Protein AF-0000000078687801 (afdb_homodimer)

Foldseek 3Di:
DPPPPPPPDDLQVPADFQFWKFFDDPPDATATWTWHDDPVGQAQWTWIQGPPVRDIDIHHSVRIGGCPPCCVPRVPPVVCPCVVVVVVCVVPPVPDD/DPPPPPPPPDLQVPADFQFWKFFDDPPDATATWTWHDDPVGQAQWTWIQGPPVRDIDIHHSVRIGGCPPCCVPRVPPVVCPCVVVVVVCVVPPVPDD

Radius of gyration: 20.8 Å; Cα contacts (8 Å, |Δi|>4): 366; chains: 2; bounding box: 45×78×39 Å

Secondary structure (DSSP, 8-state):
----------GGGG--TT-EEEEE-TTS-EEEEEEPP-SS-SSS-EEEEETTTTEEEEE-GGGEEESTTTHHHHTT-GGGTTHHHHHHHHHH-TT--/----------HHHH--TT-EEEEE-TTS-EEEEEEPP-SS-SSS-EEEEETTTTEEEEE-GGGEEESTTTHHHHTT-GGGTTHHHHHHHHHH-TT--

Organism: Tetraodon nigroviridis (NCBI:txid99883)

Nearest PDB structures (foldseek):
  7hh6-assembly3_C  TM=6.999E-01  e=1.956E-08  Homo sapiens
  7hhi-assembly3_C  TM=7.092E-01  e=3.177E-08  Homo sapiens
  9grt-assembly2_B  TM=7.071E-01  e=3.587E-08  Homo sapiens
  7hg0-assembly2_B  TM=7.038E-01  e=4.050E-08  Homo sapiens
  7hhf-assembly3_C  TM=7.061E-01  e=5.484E-08  Homo sapiens

Structure (mmCIF, N/CA/C/O backbone):
data_AF-0000000078687801-model_v1
#
loop_
_entity.id
_entity.type
_entity.pdbx_description
1 polymer 'PWWP domain-containing protein'
#
loop_
_atom_site.group_PDB
_atom_site.id
_atom_site.type_symbol
_atom_site.label_atom_id
_atom_site.label_alt_id
_atom_site.label_comp_id
_atom_site.label_asym_id
_atom_site.label_entity_id
_atom_site.label_seq_id
_atom_site.pdbx_PDB_ins_code
_atom_site.Cartn_x
_atom_site.Cartn_y
_atom_site.Cartn_z
_atom_site.occupancy
_atom_site.B_iso_or_equiv
_atom_site.auth_seq_id
_atom_site.auth_comp_id
_atom_site.auth_asym_id
_atom_site.auth_atom_id
_atom_site.pdbx_PDB_model_num
ATOM 1 N N . LEU A 1 1 ? 30.719 -37.188 12.055 1 35.69 1 LEU A N 1
ATOM 2 C CA . LEU A 1 1 ? 29.75 -37 10.984 1 35.69 1 LEU A CA 1
ATOM 3 C C . LEU A 1 1 ? 29.109 -35.625 11.062 1 35.69 1 LEU A C 1
ATOM 5 O O . LEU A 1 1 ? 28.312 -35.344 11.961 1 35.69 1 LEU A O 1
ATOM 9 N N . GLN A 1 2 ? 29.797 -34.5 10.891 1 35.56 2 GLN A N 1
ATOM 10 C CA . GLN A 1 2 ? 29.422 -33.094 11.008 1 35.56 2 GLN A CA 1
ATOM 11 C C . GLN A 1 2 ? 28.297 -32.75 10.039 1 35.56 2 GLN A C 1
ATOM 13 O O . GLN A 1 2 ? 28.438 -32.906 8.828 1 35.56 2 GLN A O 1
ATOM 18 N N . LYS A 1 3 ? 27 -33.031 10.453 1 39.78 3 LYS A N 1
ATOM 19 C CA . LYS A 1 3 ? 25.828 -32.625 9.688 1 39.78 3 LYS A CA 1
ATOM 20 C C . LYS A 1 3 ? 26.016 -31.234 9.078 1 39.78 3 LYS A C 1
ATOM 22 O O . LYS A 1 3 ? 26.375 -30.281 9.789 1 39.78 3 LYS A O 1
ATOM 27 N N . SER A 1 4 ? 26.578 -31.031 7.832 1 44.97 4 SER A N 1
ATOM 28 C CA . SER A 1 4 ? 26.688 -29.781 7.07 1 44.97 4 SER A CA 1
ATOM 29 C C . SER A 1 4 ? 25.406 -28.953 7.164 1 44.97 4 SER A C 1
ATOM 31 O O . SER A 1 4 ? 24.328 -29.438 6.828 1 44.97 4 SER A O 1
ATOM 33 N N . SER A 1 5 ? 25.188 -28.125 8.078 1 45.78 5 SER A N 1
ATOM 34 C CA . SER A 1 5 ? 24.125 -27.141 8.312 1 45.78 5 SER A CA 1
ATOM 35 C C . SER A 1 5 ? 23.75 -26.406 7.031 1 45.78 5 SER A C 1
ATOM 37 O O . SER A 1 5 ? 24.531 -25.609 6.52 1 45.78 5 SER A O 1
ATOM 39 N N . ARG A 1 6 ? 23.203 -27.078 6.043 1 46.44 6 ARG A N 1
ATOM 40 C CA . ARG A 1 6 ? 22.766 -26.5 4.773 1 46.44 6 ARG A CA 1
ATOM 41 C C . ARG A 1 6 ? 22.047 -25.172 4.984 1 46.44 6 ARG A C 1
ATOM 43 O O . ARG A 1 6 ? 21.188 -25.062 5.859 1 46.44 6 ARG A O 1
ATOM 50 N N . MET A 1 7 ? 22.609 -24.031 4.602 1 50.41 7 MET A N 1
ATOM 51 C CA . MET A 1 7 ? 22.047 -22.688 4.672 1 50.41 7 MET A CA 1
ATOM 52 C C . MET A 1 7 ? 20.609 -22.688 4.168 1 50.41 7 MET A C 1
ATOM 54 O O . MET A 1 7 ? 20.266 -23.406 3.229 1 50.41 7 MET A O 1
ATOM 58 N N . PRO A 1 8 ? 19.672 -22.25 4.961 1 55.22 8 PRO A N 1
ATOM 59 C CA . PRO A 1 8 ? 18.281 -22.172 4.516 1 55.22 8 PRO A CA 1
ATOM 60 C C . PRO A 1 8 ? 18.156 -21.656 3.084 1 55.22 8 PRO A C 1
ATOM 62 O O . PRO A 1 8 ? 18.922 -20.781 2.662 1 55.22 8 PRO A O 1
ATOM 65 N N . ARG A 1 9 ? 17.734 -22.438 2.191 1 58.19 9 ARG A N 1
ATOM 66 C CA . ARG A 1 9 ? 17.516 -22.047 0.797 1 58.19 9 ARG A CA 1
ATOM 67 C C . ARG A 1 9 ? 17 -20.625 0.69 1 58.19 9 ARG A C 1
ATOM 69 O O . ARG A 1 9 ? 16.203 -20.172 1.52 1 58.19 9 ARG A O 1
ATOM 76 N N . LYS A 1 10 ? 17.703 -19.969 -0.101 1 62.53 10 LYS A N 1
ATOM 77 C CA . LYS A 1 10 ? 17.281 -18.594 -0.351 1 62.53 10 LYS A CA 1
ATOM 78 C C . LYS A 1 10 ? 15.859 -18.531 -0.887 1 62.53 10 LYS A C 1
ATOM 80 O O . LYS A 1 10 ? 15.383 -19.484 -1.497 1 62.53 10 LYS A O 1
ATOM 85 N N . ALA A 1 11 ? 15.016 -17.719 -0.549 1 65.12 11 ALA A N 1
ATOM 86 C CA . ALA A 1 11 ? 13.625 -17.562 -0.965 1 65.12 11 ALA A CA 1
ATOM 87 C C . ALA A 1 11 ? 13.477 -17.766 -2.469 1 65.12 11 ALA A C 1
ATOM 89 O O . ALA A 1 11 ? 12.523 -18.391 -2.922 1 65.12 11 ALA A O 1
ATOM 90 N N . GLU A 1 12 ? 14.438 -17.328 -3.299 1 65.88 12 GLU A N 1
ATOM 91 C CA . GLU A 1 12 ? 14.406 -17.422 -4.754 1 65.88 12 GLU A CA 1
ATOM 92 C C . GLU A 1 12 ? 14.477 -18.891 -5.203 1 65.88 12 GLU A C 1
ATOM 94 O O . GLU A 1 12 ? 14.008 -19.234 -6.293 1 65.88 12 GLU A O 1
ATOM 99 N N . ASP A 1 13 ? 15.125 -19.688 -4.379 1 67.19 13 ASP A N 1
ATOM 100 C CA . ASP A 1 13 ? 15.312 -21.078 -4.797 1 67.19 13 ASP A CA 1
ATOM 101 C C . ASP A 1 13 ? 14.016 -21.875 -4.656 1 67.19 13 ASP A C 1
ATOM 103 O O . ASP A 1 13 ? 13.875 -22.953 -5.234 1 67.19 13 ASP A O 1
ATOM 107 N N . ARG A 1 14 ? 13.039 -21.219 -4.156 1 84.44 14 ARG A N 1
ATOM 108 C CA . ARG A 1 14 ? 11.836 -21.984 -3.854 1 84.44 14 ARG A CA 1
ATOM 109 C C . ARG A 1 14 ? 10.68 -21.578 -4.762 1 84.44 14 ARG A C 1
ATOM 111 O O . ARG A 1 14 ? 9.688 -22.297 -4.875 1 84.44 14 ARG A O 1
ATOM 118 N N . LEU A 1 15 ? 10.898 -20.656 -5.609 1 93.19 15 LEU A N 1
ATOM 119 C CA . LEU A 1 15 ? 9.805 -20.172 -6.441 1 93.19 15 LEU A CA 1
ATOM 120 C C . LEU A 1 15 ? 9.742 -20.938 -7.758 1 93.19 15 LEU A C 1
ATOM 122 O O . LEU A 1 15 ? 10.781 -21.234 -8.352 1 93.19 15 LEU A O 1
ATOM 126 N N . LYS A 1 16 ? 8.578 -21.375 -8.219 1 94.44 16 LYS A N 1
ATOM 127 C CA . LYS A 1 16 ? 8.336 -22.047 -9.492 1 94.44 16 LYS A CA 1
ATOM 128 C C . LYS A 1 16 ? 7.176 -21.391 -10.242 1 94.44 16 LYS A C 1
ATOM 130 O O . LYS A 1 16 ? 6.266 -20.828 -9.625 1 94.44 16 LYS A O 1
ATOM 135 N N . ALA A 1 17 ? 7.25 -21.547 -11.531 1 96.06 17 ALA A N 1
ATOM 136 C CA . ALA A 1 17 ? 6.148 -21.047 -12.352 1 96.06 17 ALA A CA 1
ATOM 137 C C . ALA A 1 17 ? 4.816 -21.641 -11.898 1 96.06 17 ALA A C 1
ATOM 139 O O . ALA A 1 17 ? 4.719 -22.844 -11.648 1 96.06 17 ALA A O 1
ATOM 140 N N . GLY A 1 18 ? 3.846 -20.75 -11.734 1 97.44 18 GLY A N 1
ATOM 141 C CA . GLY A 1 18 ? 2.525 -21.234 -11.359 1 97.44 18 GLY A CA 1
ATOM 142 C C . GLY A 1 18 ? 2.254 -21.125 -9.875 1 97.44 18 GLY A C 1
ATOM 143 O O . GLY A 1 18 ? 1.11 -21.266 -9.43 1 97.44 18 GLY A O 1
ATOM 144 N N . ASP A 1 19 ? 3.324 -20.828 -9.156 1 97.75 19 ASP A N 1
ATOM 145 C CA . ASP A 1 19 ? 3.125 -20.672 -7.715 1 97.75 19 ASP A CA 1
ATOM 146 C C . ASP A 1 19 ? 2.154 -19.531 -7.422 1 97.75 19 ASP A C 1
ATOM 148 O O . ASP A 1 19 ? 2.242 -18.453 -8.031 1 97.75 19 ASP A O 1
ATOM 152 N N . LEU A 1 20 ? 1.237 -19.828 -6.543 1 98.38 20 LEU A N 1
ATOM 153 C CA . LEU A 1 20 ? 0.373 -18.766 -6.016 1 98.38 20 LEU A CA 1
ATOM 154 C C . LEU A 1 20 ? 1.036 -18.062 -4.844 1 98.38 20 LEU A C 1
ATOM 156 O O . LEU A 1 20 ? 1.513 -18.703 -3.906 1 98.38 20 LEU A O 1
ATOM 160 N N . VAL A 1 21 ? 1.043 -16.734 -4.906 1 98.19 21 VAL A N 1
ATOM 161 C CA . VAL A 1 21 ? 1.854 -15.969 -3.965 1 98.19 21 VAL A CA 1
ATOM 162 C C . VAL A 1 21 ? 1.15 -14.656 -3.621 1 98.19 21 VAL A C 1
ATOM 164 O O . VAL A 1 21 ? 0.136 -14.312 -4.23 1 98.19 21 VAL A O 1
ATOM 167 N N . PHE A 1 22 ? 1.557 -13.961 -2.637 1 96.88 22 PHE A N 1
ATOM 168 C CA . PHE A 1 22 ? 1.433 -12.516 -2.471 1 96.88 22 PHE A CA 1
ATOM 169 C C . PHE A 1 22 ? 2.725 -11.812 -2.865 1 96.88 22 PHE A C 1
ATOM 171 O O . PHE A 1 22 ? 3.814 -12.242 -2.473 1 96.88 22 PHE A O 1
ATOM 178 N N . ALA A 1 23 ? 2.561 -10.797 -3.68 1 95.81 23 ALA A N 1
ATOM 179 C CA . ALA A 1 23 ? 3.715 -10.047 -4.16 1 95.81 23 ALA A CA 1
ATOM 180 C C . ALA A 1 23 ? 3.566 -8.562 -3.855 1 95.81 23 ALA A C 1
ATOM 182 O O . ALA A 1 23 ? 2.473 -8 -3.975 1 95.81 23 ALA A O 1
ATOM 183 N N . LYS A 1 24 ? 4.664 -8.055 -3.432 1 92.31 24 LYS A N 1
ATOM 184 C CA . LYS A 1 24 ? 4.648 -6.656 -3.027 1 92.31 24 LYS A CA 1
ATOM 185 C C . LYS A 1 24 ? 5.383 -5.781 -4.043 1 92.31 24 LYS A C 1
ATOM 187 O O . LYS A 1 24 ? 6.613 -5.816 -4.125 1 92.31 24 LYS A O 1
ATOM 192 N N . MET A 1 25 ? 4.641 -5.031 -4.805 1 85.25 25 MET A N 1
ATOM 193 C CA . MET A 1 25 ? 5.195 -4 -5.68 1 85.25 25 MET A CA 1
ATOM 194 C C . MET A 1 25 ? 5.27 -2.658 -4.961 1 85.25 25 MET A C 1
ATOM 196 O O . MET A 1 25 ? 4.57 -2.441 -3.971 1 85.25 25 MET A O 1
ATOM 200 N N . LYS A 1 26 ? 6.145 -1.827 -5.438 1 75.38 26 LYS A N 1
ATOM 201 C CA . LYS A 1 26 ? 6.266 -0.492 -4.859 1 75.38 26 LYS A CA 1
ATOM 202 C C . LYS A 1 26 ? 4.93 0.245 -4.902 1 75.38 26 LYS A C 1
ATOM 204 O O . LYS A 1 26 ? 4.25 0.253 -5.93 1 75.38 26 LYS A O 1
ATOM 209 N N . GLY A 1 27 ? 4.41 0.772 -3.789 1 74.5 27 GLY A N 1
ATOM 210 C CA . GLY A 1 27 ? 3.195 1.569 -3.752 1 74.5 27 GLY A CA 1
ATOM 211 C C . GLY A 1 27 ? 1.954 0.751 -3.447 1 74.5 27 GLY A C 1
ATOM 212 O O . GLY A 1 27 ? 0.896 1.308 -3.15 1 74.5 27 GLY A O 1
ATOM 213 N N . PHE A 1 28 ? 2.113 -0.541 -3.502 1 80.25 28 PHE A N 1
ATOM 214 C CA . PHE A 1 28 ? 0.966 -1.412 -3.271 1 80.25 28 PHE A CA 1
ATOM 215 C C . PHE A 1 28 ? 1.234 -2.363 -2.111 1 80.25 28 PHE A C 1
ATOM 217 O O . PHE A 1 28 ? 2.377 -2.76 -1.878 1 80.25 28 PHE A O 1
ATOM 224 N N . PRO A 1 29 ? 0.289 -2.625 -1.358 1 84.5 29 PRO A N 1
ATOM 225 C CA . PRO A 1 29 ? 0.449 -3.703 -0.38 1 84.5 29 PRO A CA 1
ATOM 226 C C . PRO A 1 29 ? 0.718 -5.059 -1.033 1 84.5 29 PRO A C 1
ATOM 228 O O . PRO A 1 29 ? 0.723 -5.164 -2.262 1 84.5 29 PRO A O 1
ATOM 231 N N . TYR A 1 30 ? 0.975 -5.996 -0.285 1 91.12 30 TYR A N 1
ATOM 232 C CA . TYR A 1 30 ? 1.032 -7.352 -0.828 1 91.12 30 TYR A CA 1
ATOM 233 C C . TYR A 1 30 ? -0.254 -7.695 -1.568 1 91.12 30 TYR A C 1
ATOM 235 O O . TYR A 1 30 ? -1.353 -7.438 -1.071 1 91.12 30 TYR A O 1
ATOM 243 N N . TRP A 1 31 ? -0.025 -8.211 -2.736 1 94.69 31 TRP A N 1
ATOM 244 C CA . TRP A 1 31 ? -1.113 -8.422 -3.684 1 94.69 31 TRP A CA 1
ATOM 245 C C . TRP A 1 31 ? -1.137 -9.867 -4.176 1 94.69 31 TRP A C 1
ATOM 247 O O . TRP A 1 31 ? -0.084 -10.477 -4.395 1 94.69 31 TRP A O 1
ATOM 257 N N . PRO A 1 32 ? -2.371 -10.469 -4.262 1 97 32 PRO A N 1
ATOM 258 C CA . PRO A 1 32 ? -2.41 -11.82 -4.82 1 97 32 PRO A CA 1
ATOM 259 C C . PRO A 1 32 ? -1.841 -11.891 -6.234 1 97 32 PRO A C 1
ATOM 261 O O . PRO A 1 32 ? -2.162 -11.055 -7.078 1 97 32 PRO A O 1
ATOM 264 N N . ALA A 1 33 ? -1.051 -12.93 -6.488 1 98.25 33 ALA A N 1
ATOM 265 C CA . ALA A 1 33 ? -0.333 -13.023 -7.758 1 98.25 33 ALA A CA 1
ATOM 266 C C . ALA A 1 33 ? 0.029 -14.469 -8.078 1 98.25 33 ALA A C 1
ATOM 268 O O . ALA A 1 33 ? -0.223 -15.367 -7.27 1 98.25 33 ALA A O 1
ATOM 269 N N . ARG A 1 34 ? 0.533 -14.656 -9.25 1 98.56 34 ARG A N 1
ATOM 270 C CA . ARG A 1 34 ? 1.054 -15.93 -9.719 1 98.56 34 ARG A CA 1
ATOM 271 C C . ARG A 1 34 ? 2.418 -15.758 -10.375 1 98.56 34 ARG A C 1
ATOM 273 O O . ARG A 1 34 ? 2.623 -14.836 -11.156 1 98.56 34 ARG A O 1
ATOM 280 N N . VAL A 1 35 ? 3.318 -16.625 -9.969 1 97.94 35 VAL A N 1
ATOM 281 C CA . VAL A 1 35 ? 4.648 -16.578 -10.562 1 97.94 35 VAL A CA 1
ATOM 282 C C . VAL A 1 35 ? 4.566 -17 -12.031 1 97.94 35 VAL 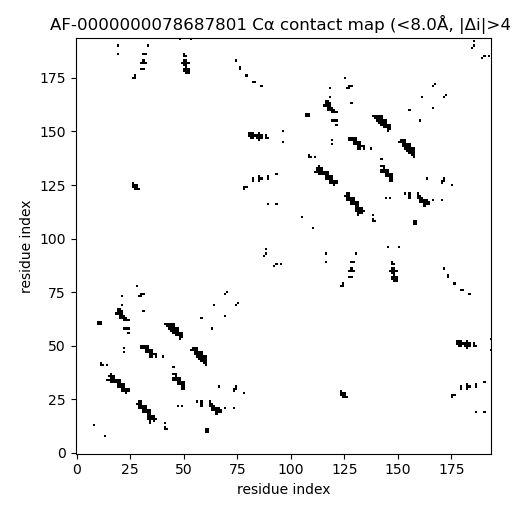A C 1
ATOM 284 O O . VAL A 1 35 ? 3.957 -18.016 -12.367 1 97.94 35 VAL A O 1
ATOM 287 N N . CYS A 1 36 ? 5.219 -16.156 -12.867 1 97.5 36 CYS A N 1
ATOM 288 C CA . CYS A 1 36 ? 5.23 -16.438 -14.297 1 97.5 36 CYS A CA 1
ATOM 289 C C . CYS A 1 36 ? 6.438 -17.297 -14.672 1 97.5 36 CYS A C 1
ATOM 291 O O . CYS A 1 36 ? 7.41 -17.359 -13.914 1 97.5 36 CYS A O 1
ATOM 293 N N . LYS A 1 37 ? 6.254 -17.891 -15.859 1 94.94 37 LYS A N 1
ATOM 294 C CA . LYS A 1 37 ? 7.387 -18.625 -16.406 1 94.94 37 LYS A CA 1
ATOM 295 C C . LYS A 1 37 ? 8.547 -17.703 -16.734 1 94.94 37 LYS A C 1
ATOM 297 O O . LYS A 1 37 ? 8.328 -16.562 -17.188 1 94.94 37 LYS A O 1
ATOM 302 N N . SER A 1 38 ? 9.742 -18.188 -16.438 1 92.62 38 SER A N 1
ATOM 303 C CA . SER A 1 38 ? 10.945 -17.438 -16.797 1 92.62 38 SER A CA 1
ATOM 304 C C . SER A 1 38 ? 12 -18.344 -17.391 1 92.62 38 SER A C 1
ATOM 306 O O . SER A 1 38 ? 12.344 -19.391 -16.812 1 92.62 38 SER A O 1
ATOM 308 N N . GLU A 1 39 ? 12.516 -17.891 -18.5 1 87.81 39 GLU A N 1
ATOM 309 C CA . GLU A 1 39 ? 13.594 -18.656 -19.141 1 87.81 39 GLU A CA 1
ATOM 310 C C . GLU A 1 39 ? 14.922 -18.438 -18.422 1 87.81 39 GLU A C 1
ATOM 312 O O . GLU A 1 39 ? 15.781 -19.312 -18.406 1 87.81 39 GLU A O 1
ATOM 317 N N . ALA A 1 40 ? 15.164 -17.297 -17.844 1 84.31 40 ALA A N 1
ATOM 318 C CA . ALA A 1 40 ? 16.422 -16.906 -17.219 1 84.31 40 ALA A CA 1
ATOM 319 C C . ALA A 1 40 ? 16.453 -17.328 -15.75 1 84.31 40 ALA A C 1
ATOM 321 O O . ALA A 1 40 ? 17.484 -17.188 -15.07 1 84.31 40 ALA A O 1
ATOM 322 N N . GLY A 1 41 ? 15.383 -17.922 -15.297 1 85.06 41 GLY A N 1
ATOM 323 C CA . GLY A 1 41 ? 15.289 -18.25 -13.883 1 85.06 41 GLY A CA 1
ATOM 324 C C . GLY A 1 41 ? 14.875 -17.062 -13.031 1 85.06 41 GLY A C 1
ATOM 325 O O . GLY A 1 41 ? 14.453 -16.031 -13.555 1 85.06 41 GLY A O 1
ATOM 326 N N . TYR A 1 42 ? 14.828 -17.297 -11.68 1 84.62 42 TYR A N 1
ATOM 327 C CA . TYR A 1 42 ? 14.305 -16.297 -10.742 1 84.62 42 TYR A CA 1
ATOM 328 C C . TYR A 1 42 ? 15.406 -15.797 -9.812 1 84.62 42 TYR A C 1
ATOM 330 O O . TYR A 1 42 ? 15.336 -15.984 -8.602 1 84.62 42 TYR A O 1
ATOM 338 N N . LYS A 1 43 ? 16.406 -15.188 -10.375 1 83.31 43 LYS A N 1
ATOM 339 C CA . LYS A 1 43 ? 17.516 -14.781 -9.516 1 83.31 43 LYS A CA 1
ATOM 340 C C . LYS A 1 43 ? 17.312 -13.375 -8.969 1 83.31 43 LYS A C 1
ATOM 342 O O . LYS A 1 43 ? 17.062 -13.195 -7.77 1 83.31 43 LYS A O 1
ATOM 347 N N . LYS A 1 44 ? 17.312 -12.359 -9.719 1 87.81 44 LYS A N 1
ATOM 348 C CA . LYS A 1 44 ? 17.219 -10.984 -9.242 1 87.81 44 LYS A CA 1
ATOM 349 C C . LYS A 1 44 ? 15.773 -10.492 -9.266 1 87.81 44 LYS A C 1
ATOM 351 O O . LYS A 1 44 ? 15.32 -9.828 -8.336 1 87.81 44 LYS A O 1
ATOM 356 N N . ARG A 1 45 ? 15.18 -10.914 -10.391 1 93.88 45 ARG A N 1
ATOM 357 C CA . ARG A 1 45 ? 13.789 -10.492 -10.547 1 93.88 45 ARG A CA 1
ATOM 358 C C . ARG A 1 45 ? 12.906 -11.672 -10.945 1 93.88 45 ARG A C 1
ATOM 360 O O . ARG A 1 45 ? 13.336 -12.555 -11.688 1 93.88 45 ARG A O 1
ATOM 367 N N . VAL A 1 46 ? 11.719 -11.641 -10.438 1 95.25 46 VAL A N 1
ATOM 368 C CA . VAL A 1 46 ? 10.719 -12.672 -10.68 1 95.25 46 VAL A CA 1
ATOM 369 C C . VAL A 1 46 ? 9.492 -12.047 -11.344 1 95.25 46 VAL A C 1
ATOM 371 O O . VAL A 1 46 ? 8.844 -11.164 -10.773 1 95.25 46 VAL A O 1
ATOM 374 N N . PRO A 1 47 ? 9.188 -12.422 -12.57 1 96.44 47 PRO A N 1
ATOM 375 C CA . PRO A 1 47 ? 7.93 -11.961 -13.156 1 96.44 47 PRO A CA 1
ATOM 376 C C . PRO A 1 47 ? 6.703 -12.547 -12.461 1 96.44 47 PRO A C 1
ATOM 378 O O . PRO A 1 47 ? 6.637 -13.758 -12.234 1 96.44 47 PRO A O 1
ATOM 381 N N . VAL A 1 48 ? 5.734 -11.688 -12.18 1 97.5 48 VAL A N 1
ATOM 382 C CA . VAL A 1 48 ? 4.512 -12.141 -11.523 1 97.5 48 VAL A CA 1
ATOM 383 C C . VAL A 1 48 ? 3.297 -11.516 -12.203 1 97.5 48 VAL A C 1
ATOM 385 O O . VAL A 1 48 ? 3.359 -10.367 -12.656 1 97.5 48 VAL A O 1
ATOM 388 N N . PHE A 1 49 ? 2.281 -12.312 -12.305 1 98 49 PHE A N 1
ATOM 389 C CA . PHE A 1 49 ? 0.959 -11.898 -12.758 1 98 49 PHE A CA 1
ATOM 390 C C . PHE A 1 49 ? 0.085 -11.492 -11.57 1 98 49 PHE A C 1
ATOM 392 O O . PHE A 1 49 ? -0.223 -12.32 -10.711 1 98 49 PHE A O 1
ATOM 399 N N . PHE A 1 50 ? -0.344 -10.188 -11.508 1 97.19 50 PHE A N 1
ATOM 400 C CA . PHE A 1 50 ? -1.174 -9.703 -10.414 1 97.19 50 PHE A CA 1
ATOM 401 C C . PHE A 1 50 ? -2.65 -9.938 -10.711 1 97.19 50 PHE A C 1
ATOM 403 O O . PHE A 1 50 ? -3.207 -9.336 -11.633 1 97.19 50 PHE A O 1
ATOM 410 N N . PHE A 1 51 ? -3.258 -10.766 -9.898 1 98 51 PHE A N 1
ATOM 411 C CA . PHE A 1 51 ? -4.684 -11.039 -10.07 1 98 51 PHE A CA 1
ATOM 412 C C . PHE A 1 51 ? -5.5 -9.766 -9.883 1 98 51 PHE A C 1
ATOM 414 O O . PHE A 1 51 ? -5.066 -8.844 -9.195 1 98 51 PHE A O 1
ATOM 421 N N . GLY A 1 52 ? -6.621 -9.719 -10.508 1 96.38 52 GLY A N 1
ATOM 422 C CA . GLY A 1 52 ? -7.5 -8.57 -10.391 1 96.38 52 GLY A CA 1
ATOM 423 C C . GLY A 1 52 ? -7.168 -7.461 -11.383 1 96.38 52 GLY A C 1
ATOM 424 O O . GLY A 1 52 ? -8.016 -7.059 -12.18 1 96.38 52 GLY A O 1
ATOM 425 N N . THR A 1 53 ? -5.844 -7.043 -11.414 1 93.81 53 THR A N 1
ATOM 426 C CA . THR A 1 53 ? -5.441 -5.98 -12.328 1 93.81 53 THR A CA 1
ATOM 427 C C . THR A 1 53 ? -4.875 -6.57 -13.617 1 93.81 53 THR A C 1
ATOM 429 O O . THR A 1 53 ? -4.844 -5.898 -14.648 1 93.81 53 THR A O 1
ATOM 432 N N . HIS A 1 54 ? -4.402 -7.754 -13.508 1 96.94 54 HIS A N 1
ATOM 433 C CA . HIS A 1 54 ? -3.854 -8.516 -14.625 1 96.94 54 HIS A CA 1
ATOM 434 C C . HIS A 1 54 ? -2.609 -7.836 -15.188 1 96.94 54 HIS A C 1
ATOM 436 O O . HIS A 1 54 ? -2.307 -7.98 -16.375 1 96.94 54 HIS A O 1
ATOM 442 N N . GLN A 1 55 ? -1.904 -7.156 -14.383 1 93.56 55 GLN A N 1
ATOM 443 C CA . GLN A 1 55 ? -0.604 -6.602 -14.742 1 93.56 55 GLN A CA 1
ATOM 444 C C . GLN A 1 55 ? 0.521 -7.582 -14.414 1 93.56 55 GLN A C 1
ATOM 446 O O . GLN A 1 55 ? 0.348 -8.484 -13.586 1 93.56 55 GLN A O 1
ATOM 451 N N . ILE A 1 56 ? 1.566 -7.434 -15.219 1 95.19 56 ILE A N 1
ATOM 452 C CA . ILE A 1 56 ? 2.762 -8.219 -14.938 1 95.19 56 ILE A CA 1
ATOM 453 C C . ILE A 1 56 ? 3.852 -7.32 -14.359 1 95.19 56 ILE A C 1
ATOM 455 O O . ILE A 1 56 ? 4.094 -6.223 -14.867 1 95.19 56 ILE A O 1
ATOM 459 N N . GLY A 1 57 ? 4.391 -7.781 -13.188 1 94.81 57 GLY A N 1
ATOM 460 C CA . GLY A 1 57 ? 5.508 -7.094 -12.555 1 94.81 57 GLY A CA 1
ATOM 461 C C . GLY A 1 57 ? 6.746 -7.961 -12.43 1 94.81 57 GLY A C 1
ATOM 462 O O . GLY A 1 57 ? 6.672 -9.18 -12.586 1 94.81 57 GLY A O 1
ATOM 463 N N . HIS A 1 58 ? 7.895 -7.258 -12.266 1 95.38 58 HIS A N 1
ATOM 464 C CA . HIS A 1 58 ? 9.164 -7.93 -12 1 95.38 58 HIS A CA 1
ATOM 465 C C . HIS A 1 58 ? 9.742 -7.52 -10.656 1 95.38 58 HIS A C 1
ATOM 467 O O . HIS A 1 58 ? 10.172 -6.379 -10.477 1 95.38 58 HIS A O 1
ATOM 473 N N . LEU A 1 59 ? 9.781 -8.562 -9.758 1 94.38 59 LEU A N 1
ATOM 474 C CA . LEU A 1 59 ? 10.086 -8.234 -8.367 1 94.38 59 LEU A CA 1
ATOM 475 C C . LEU A 1 59 ? 11.258 -9.062 -7.855 1 94.38 59 LEU A C 1
ATOM 477 O O . LEU A 1 59 ? 11.492 -10.172 -8.344 1 94.38 59 LEU A O 1
ATOM 481 N N . PRO A 1 60 ? 11.984 -8.484 -6.895 1 94.19 60 PRO A N 1
ATOM 482 C CA . PRO A 1 60 ? 12.938 -9.367 -6.219 1 94.19 60 PRO A CA 1
ATOM 483 C C . PRO A 1 60 ? 12.258 -10.461 -5.406 1 94.19 60 PRO A C 1
ATOM 485 O O . PRO A 1 60 ? 11.141 -10.273 -4.922 1 94.19 60 PRO A O 1
ATOM 488 N N . PRO A 1 61 ? 12.906 -11.555 -5.18 1 93.75 61 PRO A N 1
ATOM 489 C CA . PRO A 1 61 ? 12.32 -12.688 -4.465 1 93.75 61 PRO A CA 1
ATOM 490 C C . PRO A 1 61 ? 11.898 -12.336 -3.039 1 93.75 61 PRO A C 1
ATOM 492 O O . PRO A 1 61 ? 10.945 -12.914 -2.508 1 93.75 61 PRO A O 1
ATOM 495 N N . ARG A 1 62 ? 12.531 -11.398 -2.471 1 92.56 62 ARG A N 1
ATOM 496 C CA . ARG A 1 62 ? 12.25 -11.055 -1.081 1 92.56 62 ARG A CA 1
ATOM 497 C C . ARG A 1 62 ? 10.867 -10.43 -0.935 1 92.56 62 ARG A C 1
ATOM 499 O O . ARG A 1 62 ? 10.336 -10.344 0.173 1 92.56 62 ARG A O 1
ATOM 506 N N . ASN A 1 63 ? 10.297 -9.977 -2.062 1 94.38 63 ASN A N 1
ATOM 507 C CA . ASN A 1 63 ? 8.992 -9.336 -2.035 1 94.38 63 ASN A CA 1
ATOM 508 C C . ASN A 1 63 ? 7.875 -10.312 -2.404 1 94.38 63 ASN A C 1
ATOM 510 O O . ASN A 1 63 ? 6.762 -9.891 -2.734 1 94.38 63 ASN A O 1
ATOM 514 N N . ILE A 1 64 ? 8.25 -11.555 -2.334 1 95.44 64 ILE A N 1
ATOM 515 C CA . ILE A 1 64 ? 7.293 -12.578 -2.729 1 95.44 64 ILE A CA 1
ATOM 516 C C . ILE A 1 64 ? 7.176 -13.633 -1.626 1 95.44 64 ILE A C 1
ATOM 518 O O . ILE A 1 64 ? 8.188 -14.172 -1.168 1 95.44 64 ILE A O 1
ATOM 522 N N . VAL A 1 65 ? 5.926 -13.859 -1.204 1 95.81 65 VAL A N 1
ATOM 523 C CA . VAL A 1 65 ? 5.68 -14.867 -0.176 1 95.81 65 VAL A CA 1
ATOM 524 C C . VAL A 1 65 ? 4.582 -15.82 -0.636 1 95.81 65 VAL A C 1
ATOM 526 O O . VAL A 1 65 ? 3.686 -15.422 -1.388 1 95.81 65 VAL A O 1
ATOM 529 N N . PRO A 1 66 ? 4.633 -17.062 -0.235 1 97.06 66 PRO A N 1
ATOM 530 C CA . PRO A 1 66 ? 3.604 -18.016 -0.651 1 97.06 66 PRO A CA 1
ATOM 531 C C . PRO A 1 66 ? 2.195 -17.562 -0.264 1 97.06 66 PRO A C 1
ATOM 533 O O . PRO A 1 66 ? 2.006 -16.953 0.79 1 97.06 66 PRO A O 1
ATOM 536 N N . TYR A 1 67 ? 1.282 -17.875 -1.064 1 97.25 67 TYR A N 1
ATOM 537 C CA . TYR A 1 67 ? -0.121 -17.641 -0.749 1 97.25 67 TYR A CA 1
ATOM 538 C C . TYR A 1 67 ? -0.56 -18.484 0.449 1 97.25 67 TYR A C 1
ATOM 540 O O . TYR A 1 67 ? -1.162 -17.953 1.391 1 97.25 67 TYR A O 1
ATOM 548 N N . THR A 1 68 ? -0.274 -19.75 0.267 1 95.12 68 THR A N 1
ATOM 549 C CA . THR A 1 68 ? -0.599 -20.656 1.357 1 95.12 68 THR A CA 1
ATOM 550 C C . THR A 1 68 ? 0.124 -20.25 2.639 1 95.12 68 THR A C 1
ATOM 552 O O . THR A 1 68 ? 1.33 -20 2.623 1 95.12 68 THR A O 1
ATOM 555 N N . GLY A 1 69 ? -0.578 -20.094 3.723 1 94.75 69 GLY A N 1
ATOM 556 C CA . GLY A 1 69 ? -0.003 -19.734 5.004 1 94.75 69 GLY A CA 1
ATOM 557 C C . GLY A 1 69 ? -0.022 -18.234 5.262 1 94.75 69 GLY A C 1
ATOM 558 O O . GLY A 1 69 ? 0.239 -17.781 6.379 1 94.75 69 GLY A O 1
ATOM 559 N N . ASN A 1 70 ? -0.275 -17.469 4.156 1 94.94 70 ASN A N 1
ATOM 560 C CA . ASN A 1 70 ? -0.225 -16.016 4.32 1 94.94 70 ASN A CA 1
ATOM 561 C C . ASN A 1 70 ? -1.562 -15.367 3.973 1 94.94 70 ASN A C 1
ATOM 563 O O . ASN A 1 70 ? -1.675 -14.141 3.957 1 94.94 70 ASN A O 1
ATOM 567 N N . LYS A 1 71 ? -2.512 -16.188 3.656 1 94.81 71 LYS A N 1
ATOM 568 C CA . LYS A 1 71 ? -3.824 -15.68 3.26 1 94.81 71 LYS A CA 1
ATOM 569 C C . LYS A 1 71 ? -4.445 -14.836 4.367 1 94.81 71 LYS A C 1
ATOM 571 O O . LYS A 1 71 ? -5.023 -13.781 4.102 1 94.81 71 LYS A O 1
ATOM 576 N N . LEU A 1 72 ? -4.32 -15.25 5.566 1 91.88 72 LEU A N 1
ATOM 577 C CA . LEU A 1 72 ? -4.906 -14.523 6.688 1 91.88 72 LEU A CA 1
ATOM 578 C C . LEU A 1 72 ? -4.266 -13.148 6.832 1 91.88 72 LEU A C 1
ATOM 580 O O . LEU A 1 72 ? -4.953 -12.164 7.113 1 91.88 72 LEU A O 1
ATOM 584 N N . LYS A 1 73 ? -3.047 -13.148 6.617 1 90.25 73 LYS A N 1
ATOM 585 C CA . LYS A 1 73 ? -2.295 -11.922 6.844 1 90.25 73 LYS A CA 1
ATOM 586 C C . LYS A 1 73 ? -2.523 -10.914 5.715 1 90.25 73 LYS A C 1
ATOM 588 O O . LYS A 1 73 ? -2.744 -9.734 5.965 1 90.25 73 LYS A O 1
ATOM 593 N N . TYR A 1 74 ? -2.572 -11.367 4.512 1 90.25 74 TYR A N 1
ATOM 594 C CA . TYR A 1 74 ? -2.521 -10.422 3.4 1 90.25 74 TYR A CA 1
ATOM 595 C C . TYR A 1 74 ? -3.809 -10.469 2.588 1 90.25 74 TYR A C 1
ATOM 597 O O . TYR A 1 74 ? -4.074 -9.57 1.782 1 90.25 74 TYR A O 1
ATOM 605 N N . GLY A 1 75 ? -4.621 -11.445 2.814 1 91.56 75 GLY A N 1
ATOM 606 C CA . GLY A 1 75 ? -5.762 -11.672 1.943 1 91.56 75 GLY A CA 1
ATOM 607 C C . GLY A 1 75 ? -6.992 -10.883 2.354 1 91.56 75 GLY A C 1
ATOM 608 O O . GLY A 1 75 ? -7.965 -10.805 1.601 1 91.56 75 GLY A O 1
ATOM 609 N N . GLY A 1 76 ? -6.875 -10.305 3.516 1 87 76 GLY A N 1
ATOM 610 C CA . GLY A 1 76 ? -8.062 -9.664 4.047 1 87 76 GLY A CA 1
ATOM 611 C C . GLY A 1 76 ? -8.227 -8.227 3.584 1 87 76 GLY A C 1
ATOM 612 O O . GLY A 1 76 ? -9.281 -7.621 3.783 1 87 76 GLY A O 1
ATOM 613 N N . GLY A 1 77 ? -7.301 -7.719 3.072 1 79.81 77 GLY A N 1
ATOM 614 C CA . GLY A 1 77 ? -7.398 -6.332 2.654 1 79.81 77 GLY A CA 1
ATOM 615 C C . GLY A 1 77 ? -7.379 -5.355 3.818 1 79.81 77 GLY A C 1
ATOM 616 O O . GLY A 1 77 ? -7.988 -4.289 3.75 1 79.81 77 GLY A O 1
ATOM 617 N N . THR A 1 78 ? -6.902 -5.703 4.867 1 79.5 78 THR A N 1
ATOM 618 C CA . THR A 1 78 ? -6.898 -4.863 6.062 1 79.5 78 THR A CA 1
ATOM 619 C C . THR A 1 78 ? -6.113 -3.58 5.82 1 79.5 78 THR A C 1
ATOM 621 O O . THR A 1 78 ? -6.332 -2.574 6.496 1 79.5 78 THR A O 1
ATOM 624 N N . PHE A 1 79 ? -5.395 -3.613 4.766 1 77.81 79 PHE A N 1
ATOM 625 C CA . PHE A 1 79 ? -4.547 -2.463 4.484 1 77.81 79 PHE A CA 1
ATOM 626 C C . PHE A 1 79 ? -5.352 -1.344 3.832 1 77.81 79 PHE A C 1
ATOM 628 O O . PHE A 1 79 ? -4.871 -0.214 3.715 1 77.81 79 PHE A O 1
ATOM 635 N N . PHE A 1 80 ? -6.547 -1.678 3.549 1 82.19 80 PHE A N 1
ATOM 636 C CA . PHE A 1 80 ? -7.34 -0.603 2.969 1 82.19 80 PHE A CA 1
ATOM 637 C C . PHE A 1 80 ? -8.398 -0.12 3.951 1 82.19 80 PHE A C 1
ATOM 639 O O . PHE A 1 80 ? -9.078 0.875 3.699 1 82.19 80 PHE A O 1
ATOM 646 N N . LYS A 1 81 ? -8.469 -0.883 4.965 1 86.06 81 LYS A N 1
ATOM 647 C CA . LYS A 1 81 ? -9.539 -0.556 5.906 1 86.06 81 LYS A CA 1
ATOM 648 C C . LYS A 1 81 ? -9.352 0.841 6.488 1 86.06 81 LYS A C 1
ATOM 650 O O . LYS A 1 81 ? -8.281 1.156 7.027 1 86.06 81 LYS A O 1
ATOM 655 N N . GLY A 1 82 ? -10.438 1.641 6.336 1 92.25 82 GLY A N 1
ATOM 656 C CA . GLY A 1 82 ? -10.414 2.984 6.891 1 92.25 82 GLY A CA 1
ATOM 657 C C . GLY A 1 82 ? -10.062 4.047 5.867 1 92.25 82 GLY A C 1
ATOM 658 O O . GLY A 1 82 ? -10.234 5.242 6.121 1 92.25 82 GLY A O 1
ATOM 659 N N . PHE A 1 83 ? -9.633 3.641 4.746 1 92.44 83 PHE A N 1
ATOM 660 C CA . PHE A 1 83 ? -9.18 4.633 3.777 1 92.44 83 PHE A CA 1
ATOM 661 C C . PHE A 1 83 ? -10.336 5.539 3.359 1 92.44 83 PHE A C 1
ATOM 663 O O . PHE A 1 83 ? -10.195 6.766 3.354 1 92.44 83 PHE A O 1
ATOM 670 N N . ALA A 1 84 ? -11.445 4.879 3.018 1 92 84 ALA A N 1
ATOM 671 C CA . ALA A 1 84 ? -12.609 5.676 2.635 1 92 84 ALA A CA 1
ATOM 672 C C . ALA A 1 84 ? -13.023 6.617 3.76 1 92 84 ALA A C 1
ATOM 674 O O . ALA A 1 84 ? -13.336 7.785 3.518 1 92 84 ALA A O 1
ATOM 675 N N . GLU A 1 85 ? -13.086 6.062 4.902 1 95.88 85 GLU A N 1
ATOM 676 C CA . GLU A 1 85 ? -13.383 6.887 6.07 1 95.88 85 GLU A CA 1
ATOM 677 C C . GLU A 1 85 ? -12.359 8 6.234 1 95.88 85 GLU A C 1
ATOM 679 O O . GLU A 1 85 ? -12.711 9.133 6.57 1 95.88 85 GLU A O 1
ATOM 684 N N . GLY A 1 86 ? -11.117 7.645 6.012 1 97 86 GLY A N 1
ATOM 685 C CA . GLY A 1 86 ? -10.055 8.633 6.082 1 97 86 GLY A CA 1
ATOM 686 C C . GLY A 1 86 ? -10.219 9.758 5.078 1 97 86 GLY A C 1
ATOM 687 O O . GLY A 1 86 ? -10.062 10.938 5.422 1 97 86 GLY A O 1
ATOM 688 N N . MET A 1 87 ? -10.555 9.406 3.883 1 96.44 87 MET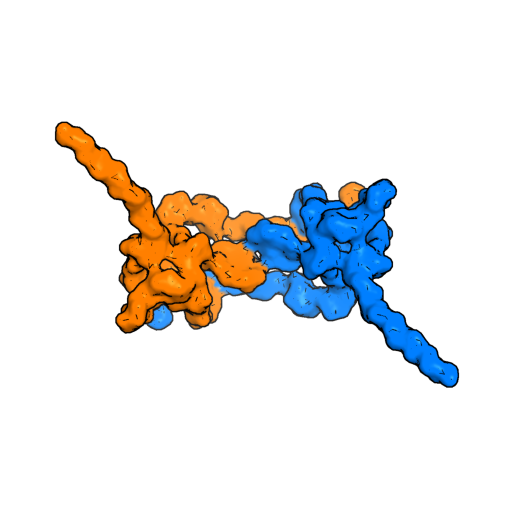 A N 1
ATOM 689 C CA . MET A 1 87 ? -10.789 10.414 2.857 1 96.44 87 MET A CA 1
ATOM 690 C C . MET A 1 87 ? -11.992 11.281 3.215 1 96.44 87 MET A C 1
ATOM 692 O O . MET A 1 87 ? -11.992 12.484 2.961 1 96.44 87 MET A O 1
ATOM 696 N N . TRP A 1 88 ? -13.008 10.664 3.793 1 97.31 88 TRP A N 1
ATOM 697 C CA . TRP A 1 88 ? -14.156 11.43 4.266 1 97.31 88 TRP A CA 1
ATOM 698 C C . TRP A 1 88 ? -13.75 12.375 5.395 1 97.31 88 TRP A C 1
ATOM 700 O O . TRP A 1 88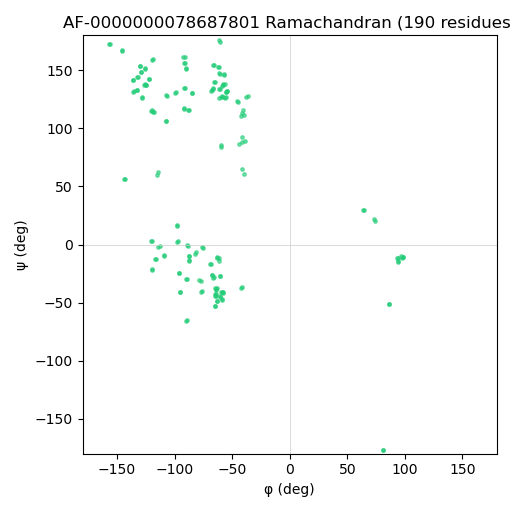 ? -14.109 13.555 5.383 1 97.31 88 TRP A O 1
ATOM 710 N N . GLU A 1 89 ? -12.977 11.953 6.34 1 98.31 89 GLU A N 1
ATOM 711 C CA . GLU A 1 89 ? -12.562 12.727 7.508 1 98.31 89 GLU A CA 1
ATOM 712 C C . GLU A 1 89 ? -11.703 13.922 7.098 1 98.31 89 GLU A C 1
ATOM 714 O O . GLU A 1 89 ? -11.898 15.031 7.602 1 98.31 89 GLU A O 1
ATOM 719 N N . ILE A 1 90 ? -10.828 13.703 6.211 1 98.25 90 ILE A N 1
ATOM 720 C CA . ILE A 1 90 ? -9.914 14.789 5.859 1 98.25 90 ILE A CA 1
ATOM 721 C C . ILE A 1 90 ? -10.688 15.906 5.168 1 98.25 90 ILE A C 1
ATOM 723 O O . ILE A 1 90 ? -10.328 17.078 5.293 1 98.25 90 ILE A O 1
ATOM 727 N N . GLN A 1 91 ? -11.781 15.586 4.547 1 97.31 91 GLN A N 1
ATOM 728 C CA . GLN A 1 91 ? -12.578 16.562 3.82 1 97.31 91 GLN A CA 1
ATOM 729 C C . GLN A 1 91 ? -13.633 17.203 4.727 1 97.31 91 GLN A C 1
ATOM 731 O O . GLN A 1 91 ? -13.93 18.391 4.602 1 97.31 91 GLN A O 1
ATOM 736 N N . ASN A 1 92 ? -14.086 16.406 5.73 1 97.75 92 ASN A N 1
ATOM 737 C CA . ASN A 1 92 ? -15.273 16.875 6.434 1 97.75 92 ASN A CA 1
ATOM 738 C C . ASN A 1 92 ? -15 17.094 7.918 1 97.75 92 ASN A C 1
ATOM 740 O O . ASN A 1 92 ? -15.75 17.797 8.594 1 97.75 92 ASN A O 1
ATOM 744 N N . SER A 1 93 ? -13.992 16.469 8.414 1 97.94 93 SER A N 1
ATOM 745 C CA . SER A 1 93 ? -13.648 16.562 9.828 1 97.94 93 SER A CA 1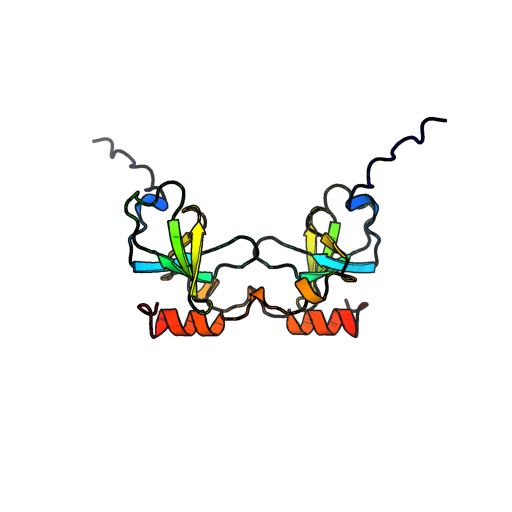
ATOM 746 C C . SER A 1 93 ? -12.141 16.562 10.031 1 97.94 93 SER A C 1
ATOM 748 O O . SER A 1 93 ? -11.602 15.727 10.758 1 97.94 93 SER A O 1
ATOM 750 N N . PRO A 1 94 ? -11.391 17.516 9.391 1 97.12 94 PRO A N 1
ATOM 751 C CA . PRO A 1 94 ? -9.93 17.516 9.422 1 97.12 94 PRO A CA 1
ATOM 752 C C . PRO A 1 94 ? -9.375 17.703 10.836 1 97.12 94 PRO A C 1
ATOM 754 O O . PRO A 1 94 ? -8.188 17.453 11.078 1 97.12 94 PRO A O 1
ATOM 757 N N . GLY A 1 95 ? -10.141 18.047 11.773 1 96.81 95 GLY A N 1
ATOM 758 C CA . GLY A 1 95 ? -9.688 18.25 13.141 1 96.81 95 GLY A CA 1
ATOM 759 C C . GLY A 1 95 ? -9.938 17.047 14.031 1 96.81 95 GLY A C 1
ATOM 760 O O . GLY A 1 95 ? -9.695 17.109 15.242 1 96.81 95 GLY A O 1
ATOM 761 N N . VAL A 1 96 ? -10.438 16.109 13.445 1 97 96 VAL A N 1
ATOM 762 C CA . VAL A 1 96 ? -10.805 14.93 14.234 1 97 96 VAL A CA 1
ATOM 763 C C . VAL A 1 96 ? -9.555 14.344 14.898 1 97 96 VAL A C 1
ATOM 765 O O . VAL A 1 96 ? -8.477 14.352 14.305 1 97 96 VAL A O 1
ATOM 768 N N . GLY A 1 97 ? -9.695 13.703 16.219 1 87.88 97 GLY A N 1
ATOM 769 C CA . GLY A 1 97 ? -8.602 13.078 16.938 1 87.88 97 GLY A CA 1
ATOM 770 C C . GLY A 1 97 ? -7.996 13.969 18 1 87.88 97 GLY A C 1
ATOM 771 O O . GLY A 1 97 ? -8.289 15.164 18.062 1 87.88 97 GLY A O 1
ATOM 772 N N . LEU B 1 1 ? 24.516 41.438 -10.141 1 33.41 1 LEU B N 1
ATOM 773 C CA . LEU B 1 1 ? 23.516 41.062 -9.141 1 33.41 1 LEU B CA 1
ATOM 774 C C . LEU B 1 1 ? 23.156 39.594 -9.234 1 33.41 1 LEU B C 1
ATOM 776 O O . LEU B 1 1 ? 22.484 39.156 -10.188 1 33.41 1 LEU B O 1
ATOM 780 N N . GLN B 1 2 ? 24.031 38.625 -8.984 1 34.53 2 GLN B N 1
ATOM 781 C CA . GLN B 1 2 ? 23.938 37.156 -9.102 1 34.53 2 GLN B CA 1
ATOM 782 C C . GLN B 1 2 ? 22.828 36.625 -8.211 1 34.53 2 GLN B C 1
ATOM 784 O O . GLN B 1 2 ? 22.828 36.812 -6.996 1 34.53 2 GLN B O 1
ATOM 789 N N . LYS B 1 3 ? 21.562 36.625 -8.727 1 40.31 3 LYS B N 1
ATOM 790 C CA . LYS B 1 3 ? 20.438 36.031 -8.031 1 40.31 3 LYS B CA 1
ATOM 791 C C . LYS B 1 3 ? 20.828 34.688 -7.379 1 40.31 3 LYS B C 1
ATOM 793 O O . LYS B 1 3 ? 21.391 33.812 -8.031 1 40.31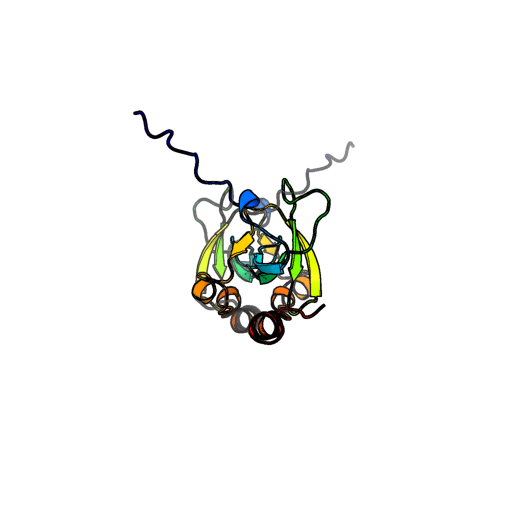 3 LYS B O 1
ATOM 798 N N . SER B 1 4 ? 21.266 34.625 -6.059 1 43.94 4 SER B N 1
ATOM 799 C CA . SER B 1 4 ? 21.547 33.406 -5.27 1 43.94 4 SER B CA 1
ATOM 800 C C . SER B 1 4 ? 20.469 32.375 -5.461 1 43.94 4 SER B C 1
ATOM 802 O O . SER B 1 4 ? 19.281 32.656 -5.266 1 43.94 4 SER B O 1
ATOM 804 N N . SER B 1 5 ? 20.453 31.547 -6.383 1 45.44 5 SER B N 1
ATOM 805 C CA . SER B 1 5 ? 19.641 30.375 -6.691 1 45.44 5 SER B CA 1
ATOM 806 C C . SER B 1 5 ? 19.328 29.562 -5.434 1 45.44 5 SER B C 1
ATOM 808 O O . SER B 1 5 ? 20.219 28.906 -4.879 1 45.44 5 SER B O 1
ATOM 810 N N . ARG B 1 6 ? 18.672 30.062 -4.438 1 44.28 6 ARG B N 1
ATOM 811 C CA . ARG B 1 6 ? 18.281 29.406 -3.191 1 44.28 6 ARG B CA 1
ATOM 812 C C . ARG B 1 6 ? 17.828 27.969 -3.451 1 44.28 6 ARG B C 1
ATOM 814 O O . ARG B 1 6 ? 17.031 27.719 -4.367 1 44.28 6 ARG B O 1
ATOM 821 N N . MET B 1 7 ? 18.531 26.953 -3.043 1 50.34 7 MET B N 1
ATOM 822 C CA . MET B 1 7 ? 18.203 25.547 -3.146 1 50.34 7 MET B CA 1
ATOM 823 C C . MET B 1 7 ? 16.75 25.297 -2.74 1 50.34 7 MET B C 1
ATOM 825 O O . MET B 1 7 ? 16.234 25.953 -1.825 1 50.34 7 MET B O 1
ATOM 829 N N . PRO B 1 8 ? 15.992 24.719 -3.639 1 55.09 8 PRO B N 1
ATOM 830 C CA . PRO B 1 8 ? 14.602 24.422 -3.277 1 55.09 8 PRO B CA 1
ATOM 831 C C . PRO B 1 8 ? 14.461 23.906 -1.85 1 55.09 8 PRO B C 1
ATOM 833 O O . PRO B 1 8 ? 15.328 23.172 -1.37 1 55.09 8 PRO B O 1
ATOM 836 N N . ARG B 1 9 ? 13.797 24.609 -1.007 1 57.59 9 ARG B N 1
ATOM 837 C CA . ARG B 1 9 ? 13.531 24.234 0.374 1 57.59 9 ARG B CA 1
ATOM 838 C C . ARG B 1 9 ? 13.266 22.734 0.478 1 57.59 9 ARG B C 1
ATOM 840 O O . ARG B 1 9 ? 12.633 22.141 -0.399 1 57.59 9 ARG B O 1
ATOM 847 N N . LYS B 1 10 ? 14.055 22.156 1.398 1 62.09 10 LYS B N 1
ATOM 848 C CA . LYS B 1 10 ? 13.867 20.734 1.641 1 62.09 10 LYS B CA 1
ATOM 849 C C . LYS B 1 10 ? 12.422 20.438 2.033 1 62.09 10 LYS B C 1
ATOM 851 O O . LYS B 1 10 ? 11.727 21.297 2.566 1 62.09 10 LYS B O 1
ATOM 856 N N . ALA B 1 11 ? 11.789 19.469 1.6 1 62.97 11 ALA B N 1
ATOM 857 C CA . ALA B 1 11 ? 10.414 19.094 1.891 1 62.97 11 ALA B CA 1
ATOM 858 C C . ALA B 1 11 ? 10.094 19.266 3.371 1 62.97 11 ALA B C 1
ATOM 860 O O . ALA B 1 11 ? 9.008 19.734 3.727 1 62.97 11 ALA B O 1
ATOM 861 N N . GLU B 1 12 ? 11.016 18.984 4.301 1 65.44 12 GLU B N 1
ATOM 862 C CA . GLU B 1 12 ? 10.828 19.078 5.746 1 65.44 12 GLU B CA 1
ATOM 863 C C . GLU B 1 12 ? 10.602 20.531 6.184 1 65.44 12 GLU B C 1
ATOM 865 O O . GLU B 1 12 ? 9.984 20.781 7.219 1 65.44 12 GLU B O 1
ATOM 870 N N . ASP B 1 13 ? 11.172 21.453 5.395 1 66.75 13 ASP B N 1
ATOM 871 C CA . ASP B 1 13 ? 11.086 22.859 5.812 1 66.75 13 ASP B CA 1
ATOM 872 C C . ASP B 1 13 ? 9.695 23.422 5.547 1 66.75 13 ASP B C 1
ATOM 874 O O . ASP B 1 13 ? 9.328 24.469 6.09 1 66.75 13 ASP B O 1
ATOM 878 N N . ARG B 1 14 ? 8.883 22.594 4.988 1 84.5 14 ARG B N 1
ATOM 879 C CA . ARG B 1 14 ? 7.605 23.156 4.566 1 84.5 14 ARG B CA 1
ATOM 880 C C . ARG B 1 14 ? 6.453 22.562 5.363 1 84.5 14 ARG B C 1
ATOM 882 O O . ARG B 1 14 ? 5.348 23.109 5.379 1 84.5 14 ARG B O 1
ATOM 889 N N . LEU B 1 15 ? 6.754 21.672 6.223 1 93.25 15 LEU B N 1
ATOM 890 C CA . LEU B 1 15 ? 5.676 21 6.953 1 93.25 15 LEU B CA 1
ATOM 891 C C . LEU B 1 15 ? 5.363 21.75 8.25 1 93.25 15 LEU B C 1
ATOM 893 O O . LEU B 1 15 ? 6.273 22.203 8.938 1 93.25 15 LEU B O 1
ATOM 897 N N . LYS B 1 16 ? 4.102 21.984 8.586 1 94.44 16 LYS B N 1
ATOM 898 C CA . LYS B 1 16 ? 3.629 22.594 9.828 1 94.44 16 LYS B CA 1
ATOM 899 C C . LYS B 1 16 ? 2.525 21.75 10.461 1 94.44 16 LYS B C 1
ATOM 901 O O . LYS B 1 16 ? 1.783 21.062 9.766 1 94.44 16 LYS B O 1
ATOM 906 N N . ALA B 1 17 ? 2.451 21.906 11.758 1 96.12 17 ALA B N 1
ATOM 907 C CA . ALA B 1 17 ? 1.372 21.219 12.477 1 96.12 17 ALA B CA 1
ATOM 908 C C . ALA B 1 17 ? 0.012 21.578 11.883 1 96.12 17 ALA B C 1
ATOM 910 O O . ALA B 1 17 ? -0.263 22.75 11.617 1 96.12 17 ALA B O 1
ATOM 911 N N . GLY B 1 18 ? -0.788 20.547 11.641 1 97.5 18 GLY B N 1
ATOM 912 C CA . GLY B 1 18 ? -2.127 20.797 11.133 1 97.5 18 GLY B CA 1
ATOM 913 C C . GLY B 1 18 ? -2.229 20.672 9.625 1 97.5 18 GLY B C 1
ATOM 914 O O . GLY B 1 18 ? -3.33 20.609 9.07 1 97.5 18 GLY B O 1
ATOM 915 N N . ASP B 1 19 ? -1.054 20.562 9.023 1 97.75 19 ASP B N 1
ATOM 916 C CA . ASP B 1 19 ? -1.084 20.375 7.578 1 97.75 19 ASP B CA 1
ATOM 917 C C . ASP B 1 19 ? -1.819 19.094 7.195 1 97.75 19 ASP B C 1
ATOM 919 O O . ASP B 1 19 ? -1.618 18.047 7.82 1 97.75 19 ASP B O 1
ATOM 923 N N . LEU B 1 20 ? -2.68 19.234 6.227 1 98.38 20 LEU B N 1
ATOM 924 C CA . LEU B 1 20 ? -3.301 18.062 5.629 1 98.38 20 LEU B CA 1
ATOM 925 C C . LEU B 1 20 ? -2.416 17.469 4.531 1 98.38 20 LEU B C 1
ATOM 927 O O . LEU B 1 20 ? -1.957 18.203 3.646 1 98.38 20 LEU B O 1
ATOM 931 N N . VAL B 1 21 ? -2.197 16.156 4.609 1 98.19 21 VAL B N 1
ATOM 932 C CA . VAL B 1 21 ? -1.182 15.547 3.762 1 98.19 21 VAL B CA 1
ATOM 933 C C . VAL B 1 21 ? -1.621 14.141 3.361 1 98.19 21 VAL B C 1
ATOM 935 O O . VAL B 1 21 ? -2.623 13.633 3.869 1 98.19 21 VAL B O 1
ATOM 938 N N . PHE B 1 22 ? -0.99 13.531 2.426 1 96.94 22 PHE B N 1
ATOM 939 C CA . PHE B 1 22 ? -0.858 12.094 2.258 1 96.94 22 PHE B CA 1
ATOM 940 C C . PHE B 1 22 ? 0.488 11.602 2.783 1 96.94 22 PHE B C 1
ATOM 942 O O . PHE B 1 22 ? 1.524 12.211 2.5 1 96.94 22 PHE B O 1
ATOM 949 N N . ALA B 1 23 ? 0.408 10.57 3.588 1 95.81 23 ALA B N 1
ATOM 950 C CA . ALA B 1 23 ? 1.618 10.016 4.188 1 95.81 23 ALA B CA 1
ATOM 951 C C . ALA B 1 23 ? 1.749 8.523 3.879 1 95.81 23 ALA B C 1
ATOM 953 O O . ALA B 1 23 ? 0.756 7.793 3.891 1 95.81 23 ALA B O 1
ATOM 954 N N . LYS B 1 24 ? 2.953 8.219 3.564 1 92.38 24 LYS B N 1
ATOM 955 C CA . LYS B 1 24 ? 3.213 6.836 3.176 1 92.38 24 LYS B CA 1
ATOM 956 C C . LYS B 1 24 ? 3.98 6.094 4.266 1 92.38 24 LYS B C 1
ATOM 958 O O . LYS B 1 24 ? 5.172 6.332 4.465 1 92.38 24 LYS B O 1
ATOM 963 N N . MET B 1 25 ? 3.297 5.23 4.961 1 85.38 25 MET B N 1
ATOM 964 C CA . MET B 1 25 ? 3.93 4.305 5.895 1 85.38 25 MET B CA 1
ATOM 965 C C . MET B 1 25 ? 4.277 2.988 5.207 1 85.38 25 MET B C 1
ATOM 967 O O . MET B 1 25 ? 3.707 2.656 4.168 1 85.38 25 MET B O 1
ATOM 971 N N . LYS B 1 26 ? 5.23 2.312 5.77 1 75.56 26 LYS B N 1
ATOM 972 C CA . LYS B 1 26 ? 5.613 1.015 5.223 1 75.56 26 LYS B CA 1
ATOM 973 C C . LYS B 1 26 ? 4.418 0.073 5.145 1 75.56 26 LYS B C 1
ATOM 975 O O . LYS B 1 26 ? 3.65 -0.044 6.105 1 75.56 26 LYS B O 1
ATOM 980 N N . GLY B 1 27 ? 4.102 -0.532 4.008 1 74.75 27 GLY B N 1
ATOM 981 C CA . GLY B 1 27 ? 3.037 -1.513 3.865 1 74.75 27 GLY B CA 1
ATOM 982 C C . GLY B 1 27 ? 1.72 -0.903 3.43 1 74.75 27 GLY B C 1
ATOM 983 O O . GLY B 1 27 ? 0.8 -1.62 3.029 1 74.75 27 GLY B O 1
ATOM 984 N N . PHE B 1 28 ? 1.653 0.393 3.48 1 80.31 28 PHE B N 1
ATOM 985 C CA . PHE B 1 28 ? 0.413 1.069 3.119 1 80.31 28 PHE B CA 1
ATOM 986 C C . PHE B 1 28 ? 0.646 2.059 1.983 1 80.31 28 PHE B C 1
ATOM 988 O O . PHE B 1 28 ? 1.731 2.633 1.866 1 80.31 28 PHE B O 1
ATOM 995 N N . PRO B 1 29 ? -0.241 2.174 1.123 1 84.75 29 PRO B N 1
ATOM 996 C CA . PRO B 1 29 ? -0.15 3.27 0.153 1 84.75 29 PRO B CA 1
ATOM 997 C C . PRO B 1 29 ? -0.178 4.645 0.813 1 84.75 29 PRO B C 1
ATOM 999 O O . PRO B 1 29 ? -0.311 4.746 2.035 1 84.75 29 PRO B O 1
ATOM 1002 N N . TYR B 1 30 ? -0.031 5.617 0.097 1 91.12 30 TYR B N 1
ATOM 1003 C CA . TYR B 1 30 ? -0.253 6.957 0.628 1 91.12 30 TYR B CA 1
ATOM 1004 C C . TYR B 1 30 ? -1.645 7.078 1.237 1 91.12 30 TYR B C 1
ATOM 1006 O O . TYR B 1 30 ? -2.633 6.656 0.633 1 91.12 30 TYR B O 1
ATOM 1014 N N . TRP B 1 31 ? -1.606 7.602 2.414 1 94.69 31 TRP B N 1
ATOM 1015 C CA . TRP B 1 31 ? -2.801 7.621 3.25 1 94.69 31 TRP B CA 1
ATOM 1016 C C . TRP B 1 31 ? -3.113 9.039 3.721 1 94.69 31 TRP B C 1
ATOM 1018 O O . TRP B 1 31 ? -2.205 9.812 4.039 1 94.69 31 TRP B O 1
ATOM 1028 N N . PRO B 1 32 ? -4.449 9.422 3.689 1 97 32 PRO B N 1
ATOM 1029 C CA . PRO B 1 32 ? -4.77 10.75 4.223 1 97 32 PRO B CA 1
ATOM 1030 C C . PRO B 1 32 ? -4.359 10.906 5.688 1 97 32 PRO B C 1
ATOM 1032 O O . PRO B 1 32 ? -4.617 10.016 6.504 1 97 32 PRO B O 1
ATOM 1035 N N . ALA B 1 33 ? -3.77 12.047 6.004 1 98.25 33 ALA B N 1
ATOM 1036 C CA . ALA B 1 33 ? -3.207 12.25 7.336 1 98.25 33 ALA B CA 1
ATOM 1037 C C . ALA B 1 33 ? -3.123 13.734 7.676 1 98.25 33 ALA B C 1
ATOM 1039 O O . ALA B 1 33 ? -3.441 14.586 6.84 1 98.25 33 ALA B O 1
ATOM 1040 N N . ARG B 1 34 ? -2.781 14 8.891 1 98.56 34 ARG B N 1
ATOM 1041 C CA . ARG B 1 34 ? -2.529 15.344 9.398 1 98.56 34 ARG B CA 1
ATOM 1042 C C . ARG B 1 34 ? -1.226 15.398 10.188 1 98.56 34 ARG B C 1
ATOM 1044 O O . ARG B 1 34 ? -0.947 14.516 11 1 98.56 34 ARG B O 1
ATOM 1051 N N . VAL B 1 35 ? -0.452 16.406 9.859 1 97.88 35 VAL B N 1
ATOM 1052 C CA . VAL B 1 35 ? 0.801 16.578 10.586 1 97.88 35 VAL B CA 1
ATOM 1053 C C . VAL B 1 35 ? 0.509 16.953 12.031 1 97.88 35 VAL B C 1
ATOM 1055 O O . VAL B 1 35 ? -0.293 17.859 12.297 1 97.88 35 VAL B O 1
ATOM 1058 N N . CYS B 1 36 ? 1.222 16.25 12.938 1 97.56 36 CYS B N 1
ATOM 1059 C CA . CYS B 1 36 ? 1.046 16.531 14.359 1 97.56 36 CYS B CA 1
ATOM 1060 C C . CYS B 1 36 ? 2.059 17.562 14.836 1 97.56 36 CYS B C 1
ATOM 1062 O O . CYS B 1 36 ? 3.068 17.797 14.172 1 97.56 36 CYS B O 1
ATOM 1064 N N . LYS B 1 37 ? 1.668 18.109 15.992 1 95 37 LYS B N 1
ATOM 1065 C CA . LYS B 1 37 ? 2.605 19.016 16.641 1 95 37 LYS B CA 1
ATOM 1066 C C . LYS B 1 37 ? 3.865 18.281 17.094 1 95 37 LYS B C 1
ATOM 1068 O O . LYS B 1 37 ? 3.799 17.125 17.531 1 95 37 LYS B O 1
ATOM 1073 N N . SER B 1 38 ? 4.984 18.969 16.906 1 92.69 38 SER B N 1
ATOM 1074 C CA . SER B 1 38 ? 6.254 18.438 17.391 1 92.69 38 SER B CA 1
ATOM 1075 C C . SER B 1 38 ? 7.078 19.5 18.094 1 92.69 38 SER B C 1
ATOM 1077 O O . SER B 1 38 ? 7.289 20.594 17.547 1 92.69 38 SER B O 1
ATOM 1079 N N . GLU B 1 39 ? 7.562 19.125 19.234 1 88.06 39 GLU B N 1
ATOM 1080 C CA . GLU B 1 39 ? 8.43 20.047 19.969 1 88.06 39 GLU B CA 1
ATOM 1081 C C . GLU B 1 39 ? 9.844 20.047 19.391 1 88.06 39 GLU B C 1
ATOM 1083 O O . GLU B 1 39 ? 10.531 21.062 19.438 1 88.06 39 GLU B O 1
ATOM 1088 N N . ALA B 1 40 ? 10.32 18.969 18.844 1 84.81 40 ALA B N 1
ATOM 1089 C CA . ALA B 1 40 ? 11.688 18.812 18.344 1 84.81 40 ALA B CA 1
ATOM 1090 C C . ALA B 1 40 ? 11.781 19.234 16.891 1 84.81 40 ALA B C 1
ATOM 1092 O O . ALA B 1 40 ? 12.875 19.25 16.312 1 84.81 40 ALA B O 1
ATOM 1093 N N . GLY B 1 41 ? 10.68 19.641 16.328 1 85 41 GLY B N 1
ATOM 1094 C CA . GLY B 1 41 ? 10.672 19.953 14.906 1 85 41 GLY B CA 1
ATOM 1095 C C . GLY B 1 41 ? 10.539 18.734 14.023 1 85 41 GLY B C 1
ATOM 1096 O O . GLY B 1 41 ? 10.227 17.641 14.516 1 85 41 GLY B O 1
ATOM 1097 N N . TYR B 1 42 ? 10.602 18.953 12.672 1 84.88 42 TYR B N 1
ATOM 1098 C CA . TYR B 1 42 ? 10.336 17.891 11.695 1 84.88 42 TYR B CA 1
ATOM 1099 C C . TYR B 1 42 ? 11.586 17.578 10.883 1 84.88 42 TYR B C 1
ATOM 1101 O O . TYR B 1 42 ? 11.594 17.75 9.656 1 84.88 42 TYR B O 1
ATOM 1109 N N . LYS B 1 43 ? 12.633 17.172 11.539 1 83 43 LYS B N 1
ATOM 1110 C CA . LYS B 1 43 ? 13.867 16.969 10.789 1 83 43 LYS B CA 1
ATOM 1111 C C . LYS B 1 43 ? 13.953 15.539 10.242 1 83 43 LYS B C 1
ATOM 1113 O O . LYS B 1 43 ? 13.875 15.328 9.031 1 83 43 LYS B O 1
ATOM 1118 N N . LYS B 1 44 ? 14.031 14.539 11.023 1 87.69 44 LYS B N 1
ATOM 1119 C CA . LYS B 1 44 ? 14.211 13.164 10.555 1 87.69 44 LYS B CA 1
ATOM 1120 C C . LYS B 1 44 ? 12.867 12.445 10.445 1 87.69 44 LYS B C 1
ATOM 1122 O O . LYS B 1 44 ? 12.633 11.719 9.484 1 87.69 44 LYS B O 1
ATOM 1127 N N . ARG B 1 45 ? 12.109 12.758 11.492 1 93.88 45 ARG B N 1
ATOM 1128 C CA . ARG B 1 45 ? 10.797 12.109 11.523 1 93.88 45 ARG B CA 1
ATOM 1129 C C . ARG B 1 45 ? 9.695 13.117 11.82 1 93.88 45 ARG B C 1
ATOM 1131 O O . ARG B 1 45 ? 9.906 14.062 12.594 1 93.88 45 ARG B O 1
ATOM 1138 N N . VAL B 1 46 ? 8.586 12.883 11.203 1 95.31 46 VAL B N 1
ATOM 1139 C CA . VAL B 1 46 ? 7.402 13.727 11.336 1 95.31 46 VAL B CA 1
ATOM 1140 C C . VAL B 1 46 ? 6.238 12.906 11.883 1 95.31 46 VAL B C 1
ATOM 1142 O O . VAL B 1 46 ? 5.809 11.93 11.258 1 95.31 46 VAL B O 1
ATOM 1145 N N . PRO B 1 47 ? 5.766 13.219 13.07 1 96.38 47 PRO B N 1
ATOM 1146 C CA . PRO B 1 47 ? 4.547 12.547 13.539 1 96.38 47 PRO B CA 1
ATOM 1147 C C . PRO B 1 47 ? 3.318 12.922 12.719 1 96.38 47 PRO B C 1
ATOM 1149 O O . PRO B 1 47 ? 3.074 14.109 12.469 1 96.38 47 PRO B O 1
ATOM 1152 N N . VAL B 1 48 ? 2.529 11.914 12.344 1 97.56 48 VAL B N 1
ATOM 1153 C CA . VAL B 1 48 ? 1.318 12.164 11.57 1 97.56 48 VAL B CA 1
ATOM 1154 C C . VAL B 1 48 ? 0.165 11.336 12.125 1 97.56 48 VAL B C 1
ATOM 1156 O O . VAL B 1 48 ? 0.371 10.211 12.594 1 97.56 48 VAL B O 1
ATOM 1159 N N . PHE B 1 49 ? -0.969 11.953 12.125 1 98 49 PHE B N 1
ATOM 1160 C CA . PHE B 1 49 ? -2.24 11.32 12.453 1 98 49 PHE B CA 1
ATOM 1161 C C . PHE B 1 49 ? -2.914 10.789 11.188 1 98 49 PHE B C 1
ATOM 1163 O O . PHE B 1 49 ? -3.262 11.555 10.297 1 98 49 PHE B O 1
ATOM 1170 N N . PHE B 1 50 ? -3.127 9.438 11.102 1 97.19 50 PHE B N 1
ATOM 1171 C CA . PHE B 1 50 ? -3.752 8.828 9.93 1 97.19 50 PHE B CA 1
ATOM 1172 C C . PHE B 1 50 ? -5.27 8.812 10.078 1 97.19 50 PHE B C 1
ATOM 1174 O O . PHE B 1 50 ? -5.812 8.117 10.938 1 97.19 50 PHE B O 1
ATOM 1181 N N . PHE B 1 51 ? -5.926 9.547 9.203 1 97.94 51 PHE B N 1
ATOM 1182 C CA . PHE B 1 51 ? -7.383 9.578 9.227 1 97.94 51 PHE B CA 1
ATOM 1183 C C . PHE B 1 51 ? -7.953 8.188 8.969 1 97.94 51 PHE B C 1
ATOM 1185 O O . PHE B 1 51 ? -7.309 7.352 8.336 1 97.94 51 PHE B O 1
ATOM 1192 N N . GLY B 1 52 ? -9.109 7.941 9.477 1 96.38 52 GLY B N 1
ATOM 1193 C CA . GLY B 1 52 ? -9.773 6.66 9.289 1 96.38 52 GLY B CA 1
ATOM 1194 C C . GLY B 1 52 ? -9.359 5.621 10.32 1 96.38 52 GLY B C 1
ATOM 1195 O O . GLY B 1 52 ? -10.211 5.07 11.023 1 96.38 52 GLY B O 1
ATOM 1196 N N . THR B 1 53 ? -7.988 5.43 10.492 1 93.88 53 THR B N 1
ATOM 1197 C CA . THR B 1 53 ? -7.508 4.445 11.453 1 93.88 53 THR B CA 1
ATOM 1198 C C . THR B 1 53 ? -7.18 5.109 12.789 1 93.88 53 THR 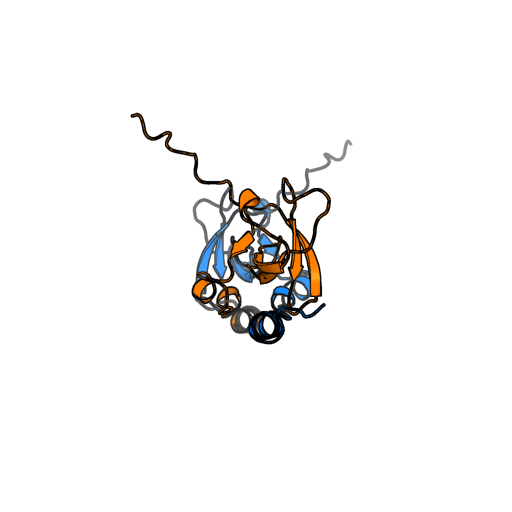B C 1
ATOM 1200 O O . THR B 1 53 ? -7.145 4.445 13.82 1 93.88 53 THR B O 1
ATOM 1203 N N . HIS B 1 54 ? -6.895 6.359 12.703 1 96.94 54 HIS B N 1
ATOM 1204 C CA . HIS B 1 54 ? -6.59 7.188 13.859 1 96.94 54 HIS B CA 1
ATOM 1205 C C . HIS B 1 54 ? -5.312 6.723 14.555 1 96.94 54 HIS B C 1
ATOM 1207 O O . HIS B 1 54 ? -5.156 6.91 15.766 1 96.94 54 HIS B O 1
ATOM 1213 N N . GLN B 1 55 ? -4.434 6.172 13.828 1 93.56 55 GLN B N 1
ATOM 1214 C CA . GLN B 1 55 ? -3.102 5.836 14.32 1 93.56 55 GLN B CA 1
ATOM 1215 C C . GLN B 1 55 ? -2.127 6.992 14.102 1 93.56 55 GLN B C 1
ATOM 1217 O O . GLN B 1 55 ? -2.371 7.863 13.266 1 93.56 55 GLN B O 1
ATOM 1222 N N . ILE B 1 56 ? -1.154 7.004 14.984 1 95.25 56 ILE B N 1
ATOM 1223 C CA . ILE B 1 56 ? -0.084 7.98 14.82 1 95.25 56 ILE B CA 1
ATOM 1224 C C . ILE B 1 56 ? 1.19 7.277 14.359 1 95.25 56 ILE B C 1
ATOM 1226 O O . ILE B 1 56 ? 1.562 6.234 14.898 1 95.25 56 ILE B O 1
ATOM 1230 N N . GLY B 1 57 ? 1.769 7.832 13.25 1 94.81 57 GLY B N 1
ATOM 1231 C CA . GLY B 1 57 ? 3.039 7.344 12.734 1 94.81 57 GLY B CA 1
ATOM 1232 C C . GLY B 1 57 ? 4.125 8.398 12.719 1 94.81 57 GLY B C 1
ATOM 1233 O O . GLY B 1 57 ? 3.838 9.594 12.852 1 94.81 57 GLY B O 1
ATOM 1234 N N . HIS B 1 58 ? 5.395 7.91 12.695 1 95.5 58 HIS B N 1
ATOM 1235 C CA . HIS B 1 58 ? 6.551 8.789 12.555 1 95.5 58 HIS B CA 1
ATOM 1236 C C . HIS B 1 58 ? 7.316 8.484 11.273 1 95.5 58 HIS B C 1
ATOM 1238 O O . HIS B 1 58 ? 7.949 7.434 11.156 1 95.5 58 HIS B O 1
ATOM 1244 N N . LEU B 1 59 ? 7.273 9.523 10.367 1 94.31 59 LEU B N 1
ATOM 1245 C CA . LEU B 1 59 ? 7.758 9.266 9.016 1 94.31 59 LEU B CA 1
ATOM 1246 C C . LEU B 1 59 ? 8.82 10.281 8.617 1 94.31 59 LEU B C 1
ATOM 1248 O O . LEU B 1 59 ? 8.828 11.406 9.117 1 94.31 59 LEU B O 1
ATOM 1252 N N . PRO B 1 60 ? 9.727 9.836 7.742 1 94.25 60 PRO B N 1
ATOM 1253 C CA . PRO B 1 60 ? 10.578 10.867 7.152 1 94.25 60 PRO B CA 1
ATOM 1254 C C . PRO B 1 60 ? 9.812 11.844 6.27 1 94.25 60 PRO B C 1
ATOM 1256 O O . PRO B 1 60 ? 8.797 11.477 5.668 1 94.25 60 PRO B O 1
ATOM 1259 N N . PRO B 1 61 ? 10.289 13.023 6.102 1 93.81 61 PRO B N 1
ATOM 1260 C CA . PRO B 1 61 ? 9.594 14.055 5.316 1 93.81 61 PRO B CA 1
ATOM 1261 C C . PRO B 1 61 ? 9.383 13.641 3.861 1 93.81 61 PRO B C 1
ATOM 1263 O O . PRO B 1 61 ? 8.406 14.055 3.236 1 93.81 61 PRO B O 1
ATOM 1266 N N . ARG B 1 62 ? 10.211 12.828 3.369 1 92.62 62 ARG B N 1
ATOM 1267 C CA . ARG B 1 62 ? 10.133 12.445 1.962 1 92.62 62 ARG B CA 1
ATOM 1268 C C . ARG B 1 62 ? 8.891 11.602 1.688 1 92.62 62 ARG B C 1
ATOM 1270 O O . ARG B 1 62 ? 8.492 11.438 0.533 1 92.62 62 ARG B O 1
ATOM 1277 N N . ASN B 1 63 ? 8.297 11.062 2.758 1 94.38 63 ASN B N 1
ATOM 1278 C CA . ASN B 1 63 ? 7.125 10.203 2.607 1 94.38 63 ASN B CA 1
ATOM 1279 C C . ASN B 1 63 ? 5.832 10.977 2.854 1 94.38 63 ASN B C 1
ATOM 1281 O O . ASN B 1 63 ? 4.781 10.375 3.074 1 94.38 63 ASN B O 1
ATOM 1285 N N . ILE B 1 64 ? 5.996 12.273 2.803 1 95.44 64 ILE B N 1
ATOM 1286 C CA . ILE B 1 64 ? 4.848 13.125 3.09 1 95.44 64 ILE B CA 1
ATOM 1287 C C . ILE B 1 64 ? 4.668 14.141 1.969 1 95.44 64 ILE B C 1
ATOM 1289 O O . ILE B 1 64 ? 5.613 14.844 1.604 1 95.44 64 ILE B O 1
ATOM 1293 N N . VAL B 1 65 ? 3.439 14.172 1.421 1 95.69 65 VAL B N 1
ATOM 1294 C CA . VAL B 1 65 ? 3.135 15.133 0.365 1 95.69 65 VAL B CA 1
ATOM 1295 C C . VAL B 1 65 ? 1.853 15.891 0.708 1 95.69 65 VAL B C 1
ATOM 1297 O O . VAL B 1 65 ? 0.965 15.352 1.373 1 95.69 65 VAL B O 1
ATOM 1300 N N . PRO B 1 66 ? 1.739 17.125 0.302 1 97 66 PRO B N 1
ATOM 1301 C CA . PRO B 1 66 ? 0.531 17.891 0.606 1 97 66 PRO B CA 1
ATOM 1302 C C . PRO B 1 66 ? -0.74 17.219 0.086 1 97 66 PRO B C 1
ATOM 1304 O O . PRO B 1 66 ? -0.724 16.594 -0.979 1 97 66 PRO B O 1
ATOM 1307 N N . TYR B 1 67 ? -1.767 17.391 0.792 1 97.25 67 TYR B N 1
ATOM 1308 C CA . TYR B 1 67 ? -3.074 16.922 0.344 1 97.25 67 TYR B CA 1
ATOM 1309 C C . TYR B 1 67 ? -3.525 17.672 -0.899 1 97.25 67 TYR B C 1
ATOM 1311 O O . TYR B 1 67 ? -3.938 17.062 -1.889 1 97.25 67 TYR B O 1
ATOM 1319 N N . THR B 1 68 ? -3.471 18.969 -0.696 1 95.06 68 THR B N 1
ATOM 1320 C CA . THR B 1 68 ? -3.834 19.828 -1.82 1 95.06 68 THR B CA 1
ATOM 1321 C C . THR B 1 68 ? -2.936 19.547 -3.023 1 95.06 68 THR B C 1
ATOM 1323 O O . THR B 1 68 ? -1.712 19.5 -2.893 1 95.06 68 THR B O 1
ATOM 1326 N N . GLY B 1 69 ? -3.498 19.281 -4.168 1 94.88 69 GLY B N 1
ATOM 1327 C CA . GLY B 1 69 ? -2.75 19.031 -5.387 1 94.88 69 GLY B CA 1
ATOM 1328 C C . GLY B 1 69 ? -2.5 17.547 -5.629 1 94.88 69 GLY B C 1
ATOM 1329 O O . GLY B 1 69 ? -2.07 17.156 -6.719 1 94.88 69 GLY B O 1
ATOM 1330 N N . ASN B 1 70 ? -2.721 16.734 -4.547 1 94.94 70 ASN B N 1
ATOM 1331 C CA . ASN B 1 70 ? -2.416 15.32 -4.691 1 94.94 70 ASN B CA 1
ATOM 1332 C C . ASN B 1 70 ? -3.654 14.453 -4.473 1 94.94 70 ASN B C 1
ATOM 1334 O O . ASN B 1 70 ? -3.562 13.227 -4.453 1 94.94 70 ASN B O 1
ATOM 1338 N N . LYS B 1 71 ? -4.75 15.102 -4.27 1 94.81 71 LYS B N 1
ATOM 1339 C CA . LYS B 1 71 ? -5.996 14.383 -4 1 94.81 71 LYS B CA 1
ATOM 1340 C C . LYS B 1 71 ? -6.359 13.461 -5.16 1 94.81 71 LYS B C 1
ATOM 1342 O O . LYS B 1 71 ? -6.785 12.32 -4.945 1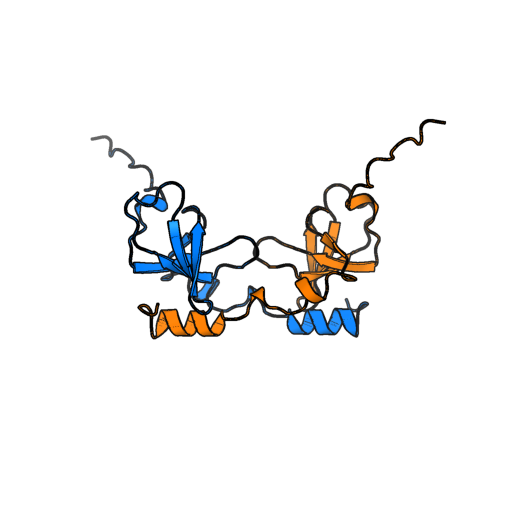 94.81 71 LYS B O 1
ATOM 1347 N N . LEU B 1 72 ? -6.176 13.906 -6.34 1 92 72 LEU B N 1
ATOM 1348 C CA . LEU B 1 72 ? -6.52 13.102 -7.508 1 92 72 LEU B CA 1
ATOM 1349 C C . LEU B 1 72 ? -5.648 11.844 -7.578 1 92 72 LEU B C 1
ATOM 1351 O O . LEU B 1 72 ? -6.137 10.766 -7.922 1 92 72 LEU B O 1
ATOM 1355 N N . LYS B 1 73 ? -4.477 12.047 -7.227 1 90.31 73 LYS B N 1
ATOM 1356 C CA . LYS B 1 73 ? -3.514 10.961 -7.371 1 90.31 73 LYS B CA 1
ATOM 1357 C C . LYS B 1 73 ? -3.688 9.922 -6.262 1 90.31 73 LYS B C 1
ATOM 1359 O O . LYS B 1 73 ? -3.686 8.719 -6.523 1 90.31 73 LYS B O 1
ATOM 1364 N N . TYR B 1 74 ? -3.914 10.352 -5.082 1 90.19 74 TYR B N 1
ATOM 1365 C CA . TYR B 1 74 ? -3.818 9.422 -3.963 1 90.19 74 TYR B CA 1
ATOM 1366 C C . TYR B 1 74 ? -5.168 9.242 -3.281 1 90.19 74 TYR B C 1
ATOM 1368 O O . TYR B 1 74 ? -5.359 8.305 -2.5 1 90.19 74 TYR B O 1
ATOM 1376 N N . GLY B 1 75 ? -6.113 10.07 -3.59 1 91.5 75 GLY B N 1
ATOM 1377 C CA . GLY B 1 75 ? -7.359 10.094 -2.838 1 91.5 75 GLY B CA 1
ATOM 1378 C C . GLY B 1 75 ? -8.391 9.117 -3.359 1 91.5 75 GLY B C 1
ATOM 1379 O O . GLY B 1 75 ? -9.414 8.875 -2.707 1 91.5 75 GLY B O 1
ATOM 1380 N N . GLY B 1 76 ? -8.078 8.578 -4.492 1 87.06 76 GLY B N 1
ATOM 1381 C CA . GLY B 1 76 ? -9.094 7.758 -5.137 1 87.06 76 GLY B CA 1
ATOM 1382 C C . GLY B 1 76 ? -9.07 6.312 -4.68 1 87.06 76 GLY B C 1
ATOM 1383 O O . GLY B 1 76 ? -9.992 5.551 -4.977 1 87.06 76 GLY B O 1
ATOM 1384 N N . GLY B 1 77 ? -8.125 5.949 -4.09 1 79.75 77 GLY B N 1
ATOM 1385 C CA . GLY B 1 77 ? -8.047 4.559 -3.672 1 79.75 77 GLY B CA 1
ATOM 1386 C C . GLY B 1 77 ? -7.75 3.609 -4.816 1 79.75 77 GLY B C 1
ATOM 1387 O O . GLY B 1 77 ? -8.18 2.451 -4.793 1 79.75 77 GLY B O 1
ATOM 1388 N N . THR B 1 78 ? -7.258 4.043 -5.816 1 79.62 78 THR B N 1
ATOM 1389 C CA . THR B 1 78 ? -7 3.223 -6.996 1 79.62 78 THR B CA 1
ATOM 1390 C C . THR B 1 78 ? -6.016 2.102 -6.672 1 79.62 78 THR B C 1
ATOM 1392 O O . THR B 1 78 ? -5.977 1.083 -7.363 1 79.62 78 THR B O 1
ATOM 1395 N N . PHE B 1 79 ? -5.43 2.238 -5.52 1 78.25 79 PHE B N 1
ATOM 1396 C CA . PHE B 1 79 ? -4.41 1.264 -5.148 1 78.25 79 PHE B CA 1
ATOM 1397 C C . PHE B 1 79 ? -5.051 0.003 -4.582 1 78.25 79 PHE B C 1
ATOM 1399 O O . PHE B 1 79 ? -4.379 -1.02 -4.418 1 78.25 79 PHE B O 1
ATOM 1406 N N . PHE B 1 80 ? -6.301 0.146 -4.41 1 82.25 80 PHE B N 1
ATOM 1407 C CA . PHE B 1 80 ? -6.918 -1.077 -3.91 1 82.25 80 PHE B CA 1
ATOM 1408 C C . PHE B 1 80 ? -7.781 -1.726 -4.984 1 82.25 80 PHE B C 1
ATOM 1410 O O . PHE B 1 80 ? -8.305 -2.822 -4.785 1 82.25 80 PHE B O 1
ATOM 1417 N N . LYS B 1 81 ? -7.922 -0.959 -5.996 1 86.12 81 LYS B N 1
ATOM 1418 C CA . LYS B 1 81 ? -8.828 -1.456 -7.027 1 86.12 81 LYS B CA 1
ATOM 1419 C C . LYS B 1 81 ? -8.344 -2.795 -7.582 1 86.12 81 LYS B C 1
ATOM 1421 O O . LYS B 1 81 ? -7.191 -2.922 -8 1 86.12 81 LYS B O 1
ATOM 1426 N N . GLY B 1 82 ? -9.305 -3.762 -7.543 1 92.19 82 GLY B N 1
ATOM 1427 C CA . GLY B 1 82 ? -9 -5.078 -8.086 1 92.19 82 GLY B CA 1
ATOM 1428 C C . GLY B 1 82 ? -8.578 -6.078 -7.027 1 92.19 82 GLY B C 1
ATOM 1429 O O . GLY B 1 82 ? -8.516 -7.281 -7.289 1 92.19 82 GLY B O 1
ATOM 1430 N N . PHE B 1 83 ? -8.328 -5.609 -5.867 1 92.25 83 PHE B N 1
ATOM 1431 C CA . PHE B 1 83 ? -7.812 -6.527 -4.855 1 92.25 83 PHE B CA 1
ATOM 1432 C C . PHE B 1 83 ? -8.828 -7.617 -4.543 1 92.25 83 PHE B C 1
ATOM 1434 O O . PHE B 1 83 ? -8.492 -8.805 -4.52 1 92.25 83 PHE B O 1
ATOM 1441 N N . ALA B 1 84 ? -10.062 -7.148 -4.312 1 92 84 ALA B N 1
ATOM 1442 C CA . ALA B 1 84 ? -11.109 -8.133 -4.039 1 92 84 ALA B CA 1
ATOM 1443 C C . ALA B 1 84 ? -11.25 -9.117 -5.195 1 92 84 ALA B C 1
ATOM 1445 O O . ALA B 1 84 ? -11.383 -10.32 -4.98 1 92 84 ALA B O 1
ATOM 1446 N N . GLU B 1 85 ? -11.305 -8.562 -6.344 1 95.88 85 GLU B N 1
ATOM 1447 C CA . GLU B 1 85 ? -11.344 -9.414 -7.527 1 95.88 85 GLU B CA 1
ATOM 1448 C C . GLU B 1 85 ? -10.133 -10.336 -7.586 1 95.88 85 GLU B C 1
ATOM 1450 O O . GLU B 1 85 ? -10.258 -11.508 -7.949 1 95.88 85 GLU B O 1
ATOM 1455 N N . GLY B 1 86 ? -9 -9.805 -7.246 1 97.06 86 GLY B N 1
ATOM 1456 C CA . GLY B 1 86 ? -7.785 -10.602 -7.203 1 97.06 86 GLY B CA 1
ATOM 1457 C C . GLY B 1 86 ? -7.859 -11.75 -6.215 1 97.06 86 GLY B C 1
ATOM 1458 O O . GLY B 1 86 ? -7.477 -12.875 -6.535 1 97.06 86 GLY B O 1
ATOM 1459 N N . MET B 1 87 ? -8.344 -11.461 -5.059 1 96.5 87 MET B N 1
ATOM 1460 C CA . MET B 1 87 ? -8.508 -12.508 -4.059 1 96.5 87 MET B CA 1
ATOM 1461 C C . MET B 1 87 ? -9.508 -13.562 -4.531 1 96.5 87 MET B C 1
ATOM 1463 O O . MET B 1 87 ? -9.328 -14.75 -4.277 1 96.5 87 MET B O 1
ATOM 1467 N N . TRP B 1 88 ? -10.547 -13.117 -5.207 1 97.38 88 TRP B N 1
ATOM 1468 C CA . TRP B 1 88 ? -11.5 -14.055 -5.785 1 97.38 88 TRP B CA 1
ATOM 1469 C C . TRP B 1 88 ? -10.836 -14.906 -6.863 1 97.38 88 TRP B C 1
ATOM 1471 O O . TRP B 1 88 ? -10.992 -16.141 -6.883 1 97.38 88 TRP B O 1
ATOM 1481 N N . GLU B 1 89 ? -10.062 -14.352 -7.734 1 98.38 89 GLU B N 1
ATOM 1482 C CA . GLU B 1 89 ? -9.414 -15.031 -8.844 1 98.38 89 GLU B CA 1
ATOM 1483 C C . GLU B 1 89 ? -8.414 -16.062 -8.352 1 98.38 89 GLU B C 1
ATOM 1485 O O . GLU B 1 89 ? -8.359 -17.188 -8.867 1 98.38 89 GLU B O 1
ATOM 1490 N N . ILE B 1 90 ? -7.664 -15.719 -7.375 1 98.31 90 ILE B N 1
ATOM 1491 C CA . ILE B 1 90 ? -6.625 -16.641 -6.926 1 98.31 90 ILE B CA 1
ATOM 1492 C C . ILE B 1 90 ? -7.266 -17.875 -6.305 1 98.31 90 ILE B C 1
ATOM 1494 O O . ILE B 1 90 ? -6.711 -18.984 -6.387 1 98.31 90 ILE B O 1
ATOM 1498 N N . GLN B 1 91 ? -8.453 -17.734 -5.793 1 97.38 91 GLN B N 1
ATOM 1499 C CA . GLN B 1 91 ? -9.148 -18.844 -5.145 1 97.38 91 GLN B CA 1
ATOM 1500 C C . GLN B 1 91 ? -9.984 -19.641 -6.145 1 97.38 91 GLN B C 1
ATOM 1502 O O . GLN B 1 91 ? -10.086 -20.859 -6.047 1 97.38 91 GLN B O 1
ATOM 1507 N N . ASN B 1 92 ? -10.461 -18.938 -7.184 1 97.88 92 ASN B N 1
ATOM 1508 C CA . ASN B 1 92 ? -11.484 -19.578 -7.996 1 97.88 92 ASN B CA 1
ATOM 1509 C C . ASN B 1 92 ? -11.031 -19.734 -9.445 1 97.88 92 ASN B C 1
ATOM 1511 O O . ASN B 1 92 ? -11.586 -20.547 -10.195 1 97.88 92 ASN B O 1
ATOM 1515 N N . SER B 1 93 ? -10.109 -18.953 -9.852 1 97.94 93 SER B N 1
ATOM 1516 C CA . SER B 1 93 ? -9.617 -18.984 -11.227 1 97.94 93 SER B CA 1
ATOM 1517 C C . SER B 1 93 ? -8.109 -18.734 -11.281 1 97.94 93 SER B C 1
ATOM 1519 O O . SER B 1 93 ? -7.656 -17.797 -11.953 1 97.94 93 SER B O 1
ATOM 1521 N N . PRO B 1 94 ? -7.281 -19.562 -10.562 1 97.19 94 PRO B N 1
ATOM 1522 C CA . PRO B 1 94 ? -5.844 -19.297 -10.461 1 97.19 94 PRO B CA 1
ATOM 1523 C C . PRO B 1 94 ? -5.129 -19.375 -11.805 1 97.19 94 PRO B C 1
ATOM 1525 O O . PRO B 1 94 ? -3.988 -18.922 -11.93 1 97.19 94 PRO B O 1
ATOM 1528 N N . GLY B 1 95 ? -5.723 -19.844 -12.812 1 96.94 95 GLY B N 1
ATOM 1529 C CA . GLY B 1 95 ? -5.105 -19.938 -14.133 1 96.94 95 GLY B CA 1
ATOM 1530 C C . GLY B 1 95 ? -5.469 -18.797 -15.047 1 96.94 95 GLY B C 1
ATOM 1531 O O . GLY B 1 95 ? -5.109 -18.797 -16.234 1 96.94 95 GLY B O 1
ATOM 1532 N N . VAL B 1 96 ? -6.176 -17.938 -14.516 1 97.06 96 VAL B N 1
ATOM 1533 C CA . VAL B 1 96 ? -6.656 -16.844 -15.344 1 97.06 96 VAL B CA 1
ATOM 1534 C C . VAL B 1 96 ? -5.469 -16.047 -15.883 1 97.06 96 VAL B C 1
ATOM 1536 O O . VAL B 1 96 ? -4.461 -15.875 -15.195 1 97.06 96 VAL B O 1
ATOM 1539 N N . GLY B 1 97 ? -5.598 -15.438 -17.203 1 87.88 97 GLY B N 1
ATOM 1540 C CA . GLY B 1 97 ? -4.566 -14.617 -17.828 1 87.88 97 GLY B CA 1
ATOM 1541 C C . GLY B 1 97 ? -3.719 -15.391 -18.812 1 87.88 97 GLY B C 1
ATOM 1542 O O . GLY B 1 97 ? -3.787 -16.609 -18.891 1 87.88 97 GLY B O 1
#

pLDDT: mean 87.16, std 15.64, range [33.41, 98.56]

InterPro domains:
  IPR000313 PWWP domain [PF00855] (18-74)
  IPR000313 PWWP domain [PS50812] (17-70)
  IPR000313 PWWP domain [SM00293] (15-68)

Solvent-accessible surface area (backbone atoms only — not comparable to full-atom values): 11205 Å² total; per-residue (Å²): 133,80,79,76,79,72,71,78,73,55,68,41,76,70,66,50,63,67,39,53,24,29,34,46,50,92,70,37,41,61,32,46,27,29,34,42,82,58,93,86,51,48,72,68,45,36,48,29,40,29,40,52,70,70,45,77,48,76,35,44,41,89,40,49,44,57,30,79,93,33,45,79,78,51,63,66,50,68,75,53,62,34,47,70,53,5,53,49,28,61,75,74,41,69,73,66,129,133,81,77,78,76,70,72,77,73,57,68,40,78,69,67,50,64,68,38,55,24,30,36,47,51,93,72,37,39,61,32,46,27,28,34,42,83,58,92,87,50,46,72,69,46,36,48,30,39,31,39,53,70,69,45,76,47,74,36,43,40,89,40,50,44,57,30,80,96,33,44,81,77,52,63,67,51,68,75,52,61,34,46,69,53,5,55,48,30,60,74,74,41,69,74,68,130

Sequence (194 aa):
LQKSSRMPRKAEDRLKAGDLVFAKMKGFPYWPARVCKSEAGYKKRVPVFFFGTHQIGHLPPRNIVPYTGNKLKYGGGTFFKGFAEGMWEIQNSPGVGLQKSSRMPRKAEDRLKAGDLVFAKMKGFPYWPARVCKSEAGYKKRVPVFFFGTHQIGHLPPRNIVPYT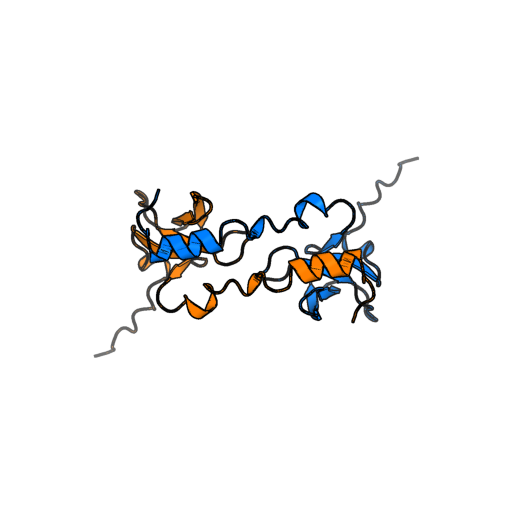GNKLKYGGGTFFKGFAEGMWEIQNSPGVG